Protein 5VKY (pdb70)

InterPro domains:
  IPR038586 Tctex-1-like superfamily [G3DSA:3.30.1140.40] (24-125)

Organism: Saccharomyces cerevisiae (strain JAY291) (NCBI:txid574961)

Structure (mmCIF, N/CA/C/O backbone):
data_5VKY
#
_entry.id   5VKY
#
_cell.length_a   50.390
_cell.length_b   161.259
_cell.length_c   33.258
_cell.angle_alpha   90.000
_cell.angle_beta   90.000
_cell.angle_gamma   90.000
#
_symmetry.space_group_name_H-M   'P 21 21 2'
#
loop_
_entity.id
_entity.type
_entity.pdbx_description
1 polymer 'Topoisomerase I damage affected protein 2'
2 water water
#
loop_
_atom_site.group_PDB
_atom_site.id
_atom_site.type_symbol
_atom_site.label_atom_id
_atom_site.label_alt_id
_atom_site.label_comp_id
_atom_site.label_asym_id
_atom_site.label_entity_id
_atom_site.label_seq_id
_atom_site.pdbx_PDB_ins_code
_atom_site.Cartn_x
_atom_site.Cartn_y
_atom_site.Cartn_z
_atom_site.occupancy
_atom_site.B_iso_or_equiv
_atom_site.auth_seq_id
_atom_site.auth_comp_id
_atom_site.auth_asym_id
_atom_site.auth_atom_id
_atom_site.pdbx_PDB_model_num
ATOM 1 N N . ILE A 1 14 ? 9.691 19.791 3.595 1.00 51.40 5 ILE A N 1
ATOM 2 C CA . ILE A 1 14 ? 8.336 19.810 3.062 1.00 49.53 5 ILE A CA 1
ATOM 3 C C . ILE A 1 14 ? 7.602 21.022 3.572 1.00 49.49 5 ILE A C 1
ATOM 4 O O . ILE A 1 14 ? 7.543 21.260 4.773 1.00 56.04 5 ILE A O 1
ATOM 9 N N . GLU A 1 15 ? 7.027 21.786 2.654 1.00 43.92 6 GLU A N 1
ATOM 10 C CA . GLU A 1 15 ? 6.312 23.006 2.997 1.00 49.35 6 GLU A CA 1
ATOM 11 C C . GLU A 1 15 ? 4.982 23.003 2.259 1.00 48.33 6 GLU A C 1
ATOM 12 O O . GLU A 1 15 ? 4.954 22.904 1.028 1.00 40.62 6 GLU A O 1
ATOM 18 N N . ILE A 1 16 ? 3.887 23.068 3.012 1.00 45.15 7 ILE A N 1
ATOM 19 C CA . ILE A 1 16 ? 2.578 23.352 2.434 1.00 46.21 7 ILE A CA 1
ATOM 20 C C . ILE A 1 16 ? 2.536 24.830 2.066 1.00 45.39 7 ILE A C 1
ATOM 21 O O . ILE A 1 16 ? 2.787 25.702 2.906 1.00 47.75 7 ILE A O 1
ATOM 26 N N . LYS A 1 17 ? 2.246 25.124 0.803 1.00 46.61 8 LYS A N 1
ATOM 27 C CA . LYS A 1 17 ? 2.292 26.507 0.342 1.00 42.95 8 LYS A CA 1
ATOM 28 C C . LYS A 1 17 ? 1.037 27.259 0.769 1.00 49.19 8 LYS A C 1
ATOM 29 O O . LYS A 1 17 ? -0.088 26.767 0.611 1.00 46.36 8 LYS A O 1
ATOM 35 N N . ASP A 1 18 ? 1.246 28.461 1.301 1.00 56.06 9 ASP A N 1
ATOM 36 C CA . ASP A 1 18 ? 0.191 29.297 1.860 1.00 61.26 9 ASP A CA 1
ATOM 37 C C . ASP A 1 18 ? -0.485 30.073 0.736 1.00 59.30 9 ASP A C 1
ATOM 38 O O . ASP A 1 18 ? 0.132 30.947 0.115 1.00 60.81 9 ASP A O 1
ATOM 43 N N . GLY A 1 19 ? -1.762 29.774 0.487 1.00 59.15 10 GLY A N 1
ATOM 44 C CA . GLY A 1 19 ? -2.480 30.464 -0.570 1.00 62.72 10 GLY A CA 1
ATOM 45 C C . GLY A 1 19 ? -2.714 31.934 -0.282 1.00 69.94 10 GLY A C 1
ATOM 46 O O . GLY A 1 19 ? -2.814 32.745 -1.210 1.00 61.11 10 GLY A O 1
ATOM 47 N N . ARG A 1 20 ? -2.809 32.300 0.994 1.00 72.78 11 ARG A N 1
ATOM 48 C CA . ARG A 1 20 ? -3.065 33.678 1.400 1.00 74.06 11 ARG A CA 1
ATOM 49 C C . ARG A 1 20 ? -1.823 34.236 2.090 1.00 77.75 11 ARG A C 1
ATOM 50 O O . ARG A 1 20 ? -1.816 34.533 3.288 1.00 84.13 11 ARG A O 1
ATOM 58 N N . SER A 1 21 ? -0.752 34.365 1.306 1.00 77.16 12 SER A N 1
ATOM 59 C CA . SER A 1 21 ? 0.496 34.963 1.756 1.00 76.79 12 SER A CA 1
ATOM 60 C C . SER A 1 21 ? 1.005 35.891 0.662 1.00 80.80 12 SER A C 1
ATOM 61 O O . SER A 1 21 ? 0.736 35.680 -0.523 1.00 81.81 12 SER A O 1
ATOM 64 N N . ASP A 1 22 ? 1.757 36.914 1.068 1.00 83.77 13 ASP A N 1
ATOM 65 C CA . ASP A 1 22 ? 2.048 38.062 0.203 1.00 83.29 13 ASP A CA 1
ATOM 66 C C . ASP A 1 22 ? 3.458 37.956 -0.379 1.00 79.82 13 ASP A C 1
ATOM 67 O O . ASP A 1 22 ? 4.379 38.709 -0.044 1.00 79.04 13 ASP A O 1
ATOM 72 N N . ASN A 1 23 ? 3.596 37.008 -1.305 1.00 71.90 14 ASN A N 1
ATOM 73 C CA . ASN A 1 23 ? 4.881 36.660 -1.886 1.00 65.40 14 ASN A CA 1
ATOM 74 C C . ASN A 1 23 ? 5.068 37.166 -3.307 1.00 57.83 14 ASN A C 1
ATOM 75 O O . ASN A 1 23 ? 6.212 37.331 -3.743 1.00 52.25 14 ASN A O 1
ATOM 80 N N . SER A 1 24 ? 3.984 37.424 -4.027 1.00 50.87 15 SER A N 1
ATOM 81 C CA . SER A 1 24 ? 4.051 37.431 -5.479 1.00 57.48 15 SER A CA 1
ATOM 82 C C . SER A 1 24 ? 4.890 38.597 -6.004 1.00 57.29 15 SER A C 1
ATOM 83 O O . SER A 1 24 ? 5.044 39.620 -5.332 1.00 54.55 15 SER A O 1
ATOM 86 N N . PRO A 1 25 ? 5.471 38.446 -7.199 1.00 54.16 16 PRO A N 1
ATOM 87 C CA . PRO A 1 25 ? 6.118 39.592 -7.861 1.00 55.14 16 PRO A CA 1
ATOM 88 C C . PRO A 1 25 ? 5.172 40.746 -8.147 1.00 52.96 16 PRO A C 1
ATOM 89 O O . PRO A 1 25 ? 5.646 41.844 -8.466 1.00 49.66 16 PRO A O 1
ATOM 93 N N . LEU A 1 26 ? 3.868 40.543 -8.051 1.00 52.39 17 LEU A N 1
ATOM 94 C CA . LEU A 1 26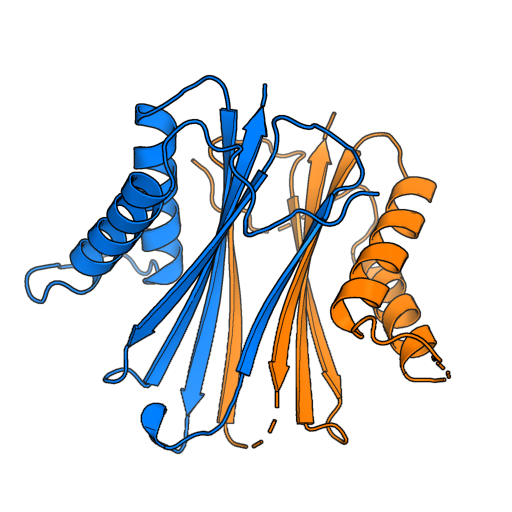 ? 2.906 41.621 -8.223 1.00 56.73 17 LEU A CA 1
ATOM 95 C C . LEU A 1 26 ? 1.817 41.481 -7.171 1.00 55.83 17 LEU A C 1
ATOM 96 O O . LEU A 1 26 ? 1.598 40.394 -6.634 1.00 57.32 17 LEU A O 1
ATOM 101 N N . PRO A 1 27 ? 1.131 42.580 -6.838 1.00 56.65 18 PRO A N 1
ATOM 102 C CA . PRO A 1 27 ? 0.115 42.520 -5.782 1.00 54.61 18 PRO A CA 1
ATOM 103 C C . PRO A 1 27 ? -1.062 41.663 -6.197 1.00 53.20 18 PRO A C 1
ATOM 104 O O . PRO A 1 27 ? -1.396 41.558 -7.380 1.00 54.17 18 PRO A O 1
ATOM 108 N N . GLU A 1 28 ? -1.707 41.072 -5.185 1.00 48.03 19 GLU A N 1
ATOM 109 C CA . GLU A 1 28 ? -2.790 40.124 -5.422 1.00 48.99 19 GLU A CA 1
ATOM 110 C C . GLU A 1 28 ? -3.861 40.699 -6.329 1.00 45.12 19 GLU A C 1
ATOM 111 O O . GLU A 1 28 ? -4.363 40.003 -7.221 1.00 45.89 19 GLU A O 1
ATOM 117 N N . ARG A 1 29 ? -4.241 41.956 -6.091 1.00 43.16 20 ARG A N 1
ATOM 118 C CA . ARG A 1 29 ? -5.265 42.620 -6.891 1.00 45.31 20 ARG A CA 1
ATOM 119 C C . ARG A 1 29 ? -4.965 42.503 -8.378 1.00 37.76 20 ARG A C 1
ATOM 120 O O . ARG A 1 29 ? -5.874 42.299 -9.187 1.00 38.58 20 ARG A O 1
ATOM 128 N N . LYS A 1 30 ? -3.692 42.643 -8.752 1.00 38.80 21 LYS A N 1
ATOM 129 C CA . LYS A 1 30 ? -3.286 42.536 -10.146 1.00 41.05 21 LYS A CA 1
ATOM 130 C C . LYS A 1 30 ? -3.239 41.082 -10.611 1.00 42.51 21 LYS A C 1
ATOM 131 O O . LYS A 1 30 ? -3.324 40.823 -11.816 1.00 39.28 21 LYS A O 1
ATOM 137 N N . LEU A 1 31 ? -3.117 40.138 -9.677 1.00 38.50 22 LEU A N 1
ATOM 138 C CA . LEU A 1 31 ? -3.210 38.718 -10.005 1.00 44.66 22 LEU A CA 1
ATOM 139 C C . LEU A 1 31 ? -4.641 38.350 -10.373 1.00 36.83 22 LEU A C 1
ATOM 140 O O . LEU A 1 31 ? -4.888 37.653 -11.364 1.00 34.15 22 LEU A O 1
ATOM 145 N N . VAL A 1 32 ? -5.597 38.809 -9.569 1.00 36.00 23 VAL A N 1
ATOM 146 C CA . VAL A 1 32 ? -7.001 38.567 -9.864 1.00 35.42 23 VAL A CA 1
ATOM 147 C C . VAL A 1 32 ? -7.351 39.106 -11.247 1.00 38.97 23 VAL A C 1
ATOM 148 O O . VAL A 1 32 ? -7.940 38.403 -12.076 1.00 37.53 23 VAL A O 1
ATOM 152 N N . THR A 1 33 ? -6.954 40.348 -11.524 1.00 31.15 24 THR A N 1
ATOM 153 C CA . THR A 1 33 ? -7.230 40.981 -12.812 1.00 39.96 24 THR A CA 1
ATOM 154 C C . THR A 1 33 ? -6.572 40.224 -13.961 1.00 32.52 24 THR A C 1
ATOM 155 O O . THR A 1 33 ? -7.202 39.945 -14.990 1.00 32.10 24 THR A O 1
ATOM 159 N N . LEU A 1 34 ? -5.282 39.930 -13.819 1.00 32.17 25 LEU A N 1
ATOM 160 C CA . LEU A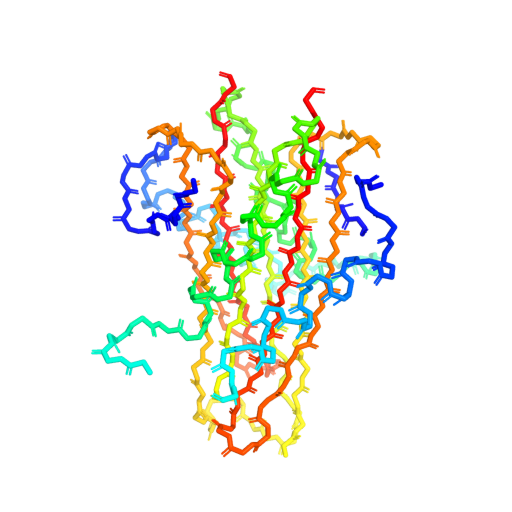 1 34 ? -4.577 39.132 -14.813 1.00 37.72 25 LEU A CA 1
ATOM 161 C C . LEU A 1 34 ? -5.357 37.865 -15.172 1.00 32.72 25 LEU A C 1
ATOM 162 O O . LEU A 1 34 ? -5.448 37.492 -16.348 1.00 34.34 25 LEU A O 1
ATOM 167 N N . ILE A 1 35 ? -5.984 37.229 -14.181 1.00 29.72 26 ILE A N 1
ATOM 168 C CA . ILE A 1 35 ? -6.654 35.946 -14.409 1.00 32.93 26 ILE A CA 1
ATOM 169 C C . ILE A 1 35 ? -8.057 36.145 -14.957 1.00 30.07 26 ILE A C 1
ATOM 170 O O . ILE A 1 35 ? -8.487 35.430 -15.871 1.00 26.22 26 ILE A O 1
ATOM 175 N N . GLN A 1 36 ? -8.816 37.058 -14.348 1.00 28.67 27 GLN A N 1
ATOM 176 C CA . GLN A 1 36 ? -10.179 37.330 -14.794 1.00 35.15 27 GLN A CA 1
ATOM 177 C C . GLN A 1 36 ? -10.204 37.833 -16.238 1.00 33.05 27 GLN A C 1
ATOM 178 O O . GLN A 1 36 ? -11.037 37.388 -17.044 1.00 34.14 27 GLN A O 1
ATOM 184 N N . GLU A 1 37 ? -9.284 38.733 -16.590 1.00 29.31 28 GLU A N 1
ATOM 185 C CA . GLU A 1 37 ? -9.259 39.274 -17.949 1.00 36.70 28 GLU A CA 1
ATOM 186 C C . GLU A 1 37 ? -8.877 38.207 -18.972 1.00 32.74 28 GLU A C 1
ATOM 187 O O . GLU A 1 37 ? -9.473 38.145 -20.059 1.00 30.60 28 GLU A O 1
ATOM 193 N N . SER A 1 38 ? -7.879 37.372 -18.647 1.00 29.15 29 SER A N 1
ATOM 194 C CA . SER A 1 38 ? -7.546 36.231 -19.502 1.00 29.85 29 SER A CA 1
ATOM 195 C C . SER A 1 38 ? -8.769 35.361 -19.715 1.00 28.78 29 SER A C 1
ATOM 196 O O . SER A 1 38 ? -9.080 34.973 -20.844 1.00 30.39 29 SER A O 1
ATOM 199 N N . TYR A 1 39 ? -9.497 35.070 -18.632 1.00 29.80 30 TYR A N 1
ATOM 200 C CA . TYR A 1 39 ? -10.687 34.233 -18.750 1.00 31.76 30 TYR A CA 1
ATOM 201 C C . TYR A 1 39 ? -11.767 34.924 -19.574 1.00 31.47 30 TYR A C 1
ATOM 202 O O . TYR A 1 39 ? -12.346 34.324 -20.479 1.00 32.98 30 TYR A O 1
ATOM 211 N N . ASP A 1 40 ? -12.069 36.189 -19.250 1.00 33.53 31 ASP A N 1
ATOM 212 C CA . ASP A 1 40 ? -13.074 36.937 -20.005 1.00 38.83 31 ASP A CA 1
ATOM 213 C C . ASP A 1 40 ? -12.718 36.988 -21.483 1.00 34.65 31 ASP A C 1
ATOM 214 O O . ASP A 1 40 ? -13.594 36.873 -22.347 1.00 36.39 31 ASP A O 1
ATOM 219 N N . SER A 1 41 ? -11.427 37.108 -21.791 1.00 31.90 32 SER A N 1
ATOM 220 C CA . SER A 1 41 ? -11.005 37.116 -23.185 1.00 36.37 32 SER A CA 1
ATOM 221 C C . SER A 1 41 ? -11.308 35.802 -23.889 1.00 41.85 32 SER A C 1
ATOM 222 O O . SER A 1 41 ? -11.397 35.784 -25.114 1.00 46.39 32 SER A O 1
ATOM 225 N N . LEU A 1 42 ? -11.442 34.688 -23.156 1.00 40.43 33 LEU A N 1
ATOM 226 C CA . LEU A 1 42 ? -11.783 33.425 -23.815 1.00 39.94 33 LEU A CA 1
ATOM 227 C C . LEU A 1 42 ? -13.291 33.243 -23.932 1.00 44.17 33 LEU A C 1
ATOM 228 O O . LEU A 1 42 ? -13.769 32.642 -24.896 1.00 47.12 33 LEU A O 1
ATOM 233 N N . LYS A 1 43 ? -14.055 33.739 -22.958 1.00 44.58 34 LYS A N 1
ATOM 234 C CA . LYS A 1 43 ? -15.506 33.594 -22.959 1.00 42.02 34 LYS A CA 1
ATOM 235 C C . LYS A 1 43 ? -16.222 34.698 -23.735 1.00 49.26 34 LYS A C 1
ATOM 236 O O . LYS A 1 43 ? -17.430 34.585 -23.966 1.00 52.30 34 LYS A O 1
ATOM 242 N N . ASP A 1 44 ? -15.516 35.758 -24.129 1.00 48.17 35 ASP A N 1
ATOM 243 C CA . ASP A 1 44 ? -16.109 36.811 -24.949 1.00 55.51 35 ASP A CA 1
ATOM 244 C C . ASP A 1 44 ? -16.790 36.195 -26.163 1.00 55.84 35 ASP A C 1
ATOM 245 O O . ASP A 1 44 ? -16.191 35.399 -26.891 1.00 55.24 35 ASP A O 1
ATOM 250 N N . ASP A 1 45 ? -18.065 36.544 -26.351 1.00 52.30 36 ASP A N 1
ATOM 251 C CA . ASP A 1 45 ? -18.845 36.059 -27.485 1.00 58.11 36 ASP A CA 1
ATOM 252 C C . ASP A 1 45 ? -18.229 36.432 -28.835 1.00 57.94 36 ASP A C 1
ATOM 253 O O . ASP A 1 45 ? -18.615 35.852 -29.856 1.00 56.71 36 ASP A O 1
ATOM 258 N N . ASN A 1 46 ? -17.282 37.370 -28.866 1.00 57.05 37 ASN A N 1
ATOM 259 C CA . ASN A 1 46 ? -16.595 37.766 -30.089 1.00 57.32 37 ASN A CA 1
ATOM 260 C C . ASN A 1 46 ? -15.360 36.927 -30.382 1.00 60.05 37 ASN A C 1
ATOM 261 O O . ASN A 1 46 ? -14.687 37.176 -31.389 1.00 61.97 37 ASN A O 1
ATOM 266 N N . GLU A 1 47 ? -15.017 3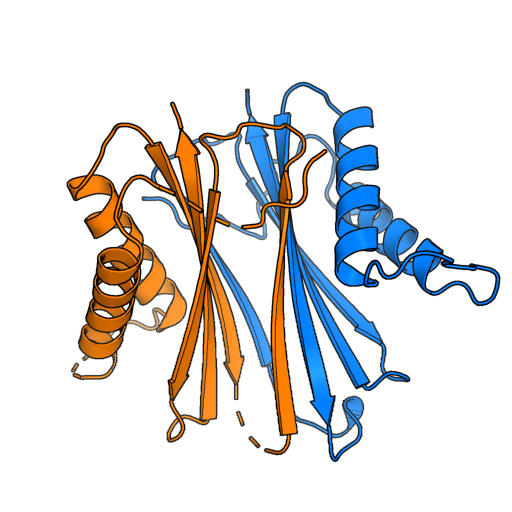5.973 -29.524 1.00 61.73 38 GLU A N 1
ATOM 267 C CA . GLU A 1 47 ? -13.790 35.214 -29.706 1.00 63.20 38 GLU A CA 1
ATOM 268 C C . GLU A 1 47 ? -14.053 33.969 -30.527 1.00 50.59 38 GLU A C 1
ATOM 269 O O . GLU A 1 47 ? -15.099 33.330 -30.402 1.00 52.67 38 GLU A O 1
ATOM 275 N N . ILE A 1 48 ? -13.088 33.648 -31.375 1.00 52.31 39 ILE A N 1
ATOM 276 C CA . ILE A 1 48 ? -13.127 32.487 -32.247 1.00 57.58 39 ILE A CA 1
ATOM 277 C C . ILE A 1 48 ? -11.887 31.663 -31.942 1.00 49.39 39 ILE A C 1
ATOM 278 O O . ILE A 1 48 ? -10.774 32.197 -31.886 1.00 57.08 39 ILE A O 1
ATOM 283 N N . ASN A 1 49 ? -12.078 30.387 -31.683 1.00 42.49 40 ASN A N 1
ATOM 284 C CA . ASN A 1 49 ? -10.960 29.485 -31.449 1.00 48.67 40 ASN A CA 1
ATOM 285 C C . ASN A 1 49 ? -10.999 28.444 -32.558 1.00 38.78 40 ASN A C 1
ATOM 286 O O . ASN A 1 49 ? -11.885 27.586 -32.564 1.00 37.80 40 ASN A O 1
ATOM 291 N N . LEU A 1 50 ? -10.068 28.539 -33.510 1.00 36.19 41 LEU A N 1
ATOM 292 C CA . LEU A 1 50 ? -10.031 27.597 -34.625 1.00 38.61 41 LEU A CA 1
ATOM 293 C C . LEU A 1 50 ? -9.163 26.377 -34.341 1.00 36.27 41 LEU A C 1
ATOM 294 O O . LEU A 1 50 ? -9.031 25.521 -35.222 1.00 33.72 41 LEU A O 1
ATOM 299 N N . SER A 1 51 ? -8.5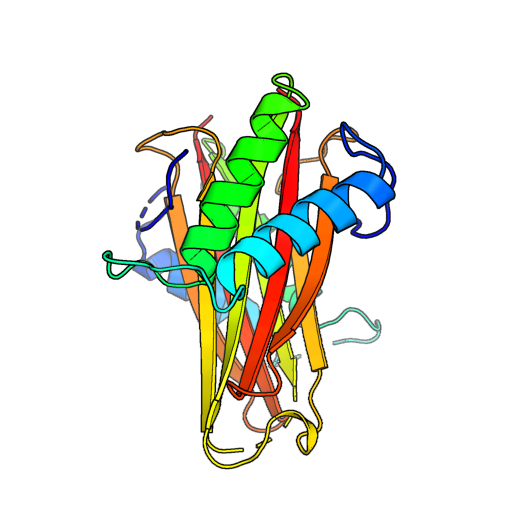65 26.294 -33.149 1.00 32.67 42 SER A N 1
ATOM 300 C CA . SER A 1 51 ? -7.803 25.145 -32.682 1.00 32.81 42 SER A CA 1
ATOM 301 C C . SER A 1 51 ? -8.716 24.227 -31.876 1.00 31.42 42 SER A C 1
ATOM 302 O O . SER A 1 51 ? -9.878 24.544 -31.624 1.00 33.27 42 SER A O 1
ATOM 305 N N . THR A 1 52 ? -8.191 23.067 -31.473 1.00 28.22 43 THR A N 1
ATOM 306 C CA . THR A 1 52 ? -8.903 22.222 -30.517 1.00 31.24 43 THR A CA 1
ATOM 307 C C . THR A 1 52 ? -8.467 22.465 -29.074 1.00 27.94 43 THR A C 1
ATOM 308 O O . THR A 1 52 ? -8.791 21.655 -28.207 1.00 29.55 43 THR A O 1
ATOM 312 N N . GLU A 1 53 ? -7.726 23.533 -28.794 1.00 28.89 44 GLU A N 1
ATOM 313 C CA . GLU A 1 53 ? -7.300 23.777 -27.425 1.00 30.64 44 GLU A CA 1
ATOM 314 C C . GLU A 1 53 ? -8.502 24.125 -26.549 1.00 35.12 44 GLU A C 1
ATOM 315 O O . GLU A 1 53 ? -9.326 24.981 -26.895 1.00 28.62 44 GLU A O 1
ATOM 321 N N . SER A 1 54 ? -8.584 23.467 -25.398 1.00 27.79 45 SER A N 1
ATOM 322 C CA . SER A 1 54 ? -9.644 23.738 -24.447 1.00 29.61 45 SER A CA 1
ATOM 323 C C . SER A 1 54 ? -9.488 25.129 -23.820 1.00 24.09 45 SER A C 1
ATOM 324 O O . SER A 1 54 ? -8.420 25.752 -23.844 1.00 27.40 45 SER A O 1
ATOM 327 N N . THR A 1 55 ? -10.578 25.582 -23.199 1.00 28.97 46 THR A N 1
ATOM 328 C CA . THR A 1 55 ? -10.565 26.824 -22.434 1.00 30.54 46 THR A CA 1
ATOM 329 C C . THR A 1 55 ? -9.477 26.804 -21.371 1.00 29.16 46 THR A C 1
ATOM 330 O O . THR A 1 55 ? -8.730 27.781 -21.199 1.00 26.19 46 THR A O 1
ATOM 334 N N . SER A 1 56 ? -9.368 25.689 -20.658 1.00 24.55 47 SER A N 1
ATOM 335 C CA . SER A 1 56 ? -8.412 25.596 -19.567 1.00 25.56 47 SER A CA 1
ATOM 336 C C . SER A 1 56 ? -6.992 25.755 -20.082 1.00 24.74 47 SER A C 1
ATOM 337 O O . SER A 1 56 ? -6.193 26.509 -19.513 1.00 27.94 47 SER A O 1
ATOM 340 N N . ASN A 1 57 ? -6.671 25.094 -21.199 1.00 23.30 48 ASN A N 1
ATOM 341 C CA . ASN A 1 57 ? -5.318 25.183 -21.740 1.00 23.21 48 ASN A CA 1
ATOM 342 C C . ASN A 1 57 ? -5.042 26.566 -22.333 1.00 25.07 48 ASN A C 1
ATOM 343 O O . ASN A 1 57 ? -3.923 27.083 -22.223 1.00 23.93 48 ASN A O 1
ATOM 348 N N . LEU A 1 58 ? -6.051 27.203 -22.928 1.00 24.29 49 LEU A N 1
ATOM 349 C CA . LEU A 1 58 ? -5.836 28.566 -23.417 1.00 31.54 49 LEU A CA 1
ATOM 350 C C . LEU A 1 58 ? -5.655 29.530 -22.259 1.00 28.84 49 LEU A C 1
ATOM 351 O O . LEU A 1 58 ? -4.810 30.432 -22.318 1.00 26.58 49 LEU A O 1
ATOM 356 N N . LEU A 1 59 ? -6.446 29.355 -21.198 1.00 29.23 50 LEU A N 1
ATOM 357 C CA . LEU A 1 59 ? -6.266 30.168 -19.996 1.00 29.53 50 LEU A CA 1
ATOM 358 C C . LEU A 1 59 ? -4.835 30.059 -19.490 1.00 28.15 50 LEU A C 1
ATOM 359 O O . LEU A 1 59 ? -4.194 31.067 -19.176 1.00 30.00 50 LEU A O 1
ATOM 364 N N . ILE A 1 60 ? -4.298 28.839 -19.462 1.00 25.27 51 ILE A N 1
ATOM 365 C CA . ILE A 1 60 ? -2.961 28.640 -18.917 1.00 26.19 51 ILE A CA 1
ATOM 366 C C . ILE A 1 60 ? -1.923 29.394 -19.733 1.00 26.95 51 ILE A C 1
ATOM 367 O O . ILE A 1 60 ? -0.994 30.000 -19.179 1.00 23.14 51 ILE A O 1
ATOM 372 N N . LYS A 1 61 ? -2.054 29.349 -21.059 1.00 26.49 52 LYS A N 1
ATOM 373 C CA . LYS A 1 61 ? -1.105 30.032 -21.929 1.00 30.78 52 LYS A CA 1
ATOM 374 C C . LYS A 1 61 ? -1.197 31.539 -21.756 1.00 25.98 52 LYS A C 1
ATOM 375 O O . LYS A 1 61 ? -0.172 32.209 -21.635 1.00 31.05 52 LYS A O 1
ATOM 381 N N . LEU A 1 62 ? -2.414 32.083 -21.738 1.00 27.38 53 LEU A N 1
ATOM 382 C CA . LEU A 1 62 ? -2.575 33.524 -21.534 1.00 33.66 53 LEU A CA 1
ATOM 383 C C . LEU A 1 62 ? -2.014 33.958 -20.188 1.00 32.67 53 LEU A C 1
ATOM 384 O O . LEU A 1 62 ? -1.335 34.983 -20.102 1.00 31.51 53 LEU A O 1
ATOM 389 N N . VAL A 1 63 ? -2.266 33.182 -19.123 1.00 27.81 54 VAL A N 1
ATOM 390 C CA . VAL A 1 63 ? -1.858 33.642 -17.797 1.00 25.22 54 VAL A CA 1
ATOM 391 C C . VAL A 1 63 ? -0.337 33.611 -17.675 1.00 27.87 54 VAL A C 1
ATOM 392 O O . VAL A 1 63 ? 0.283 34.525 -17.120 1.00 29.05 54 VAL A O 1
ATOM 396 N N . LEU A 1 64 ? 0.292 32.580 -18.223 1.00 26.53 55 LEU A N 1
ATOM 397 C CA . LEU A 1 64 ? 1.746 32.487 -18.146 1.00 31.11 55 LEU A CA 1
ATOM 398 C C . LEU A 1 64 ? 2.414 33.610 -18.938 1.00 33.45 55 LEU A C 1
ATOM 399 O O . LEU A 1 64 ? 3.432 34.165 -18.505 1.00 31.36 55 LEU A O 1
ATOM 404 N N . GLU A 1 65 ? 1.859 33.946 -20.107 1.00 36.19 56 GLU A N 1
ATOM 405 C CA . GLU A 1 65 ? 2.379 35.057 -20.897 1.00 35.91 56 GLU A CA 1
ATOM 406 C C . GLU A 1 65 ? 2.395 36.337 -20.079 1.00 33.77 56 GLU A C 1
ATOM 407 O O . GLU A 1 65 ? 3.434 36.995 -19.958 1.00 32.70 56 GLU A O 1
ATOM 413 N N . LYS A 1 66 ? 1.250 36.687 -19.479 1.00 33.51 57 LYS A N 1
ATOM 414 C CA . LYS A 1 66 ? 1.163 37.926 -18.714 1.00 35.86 57 LYS A CA 1
ATOM 415 C C . LYS A 1 66 ? 2.040 37.896 -17.472 1.00 36.62 57 LYS A C 1
ATOM 416 O O . LYS A 1 66 ? 2.501 38.945 -17.022 1.00 39.38 57 LYS A O 1
ATOM 422 N N . LEU A 1 67 ? 2.277 36.721 -16.894 1.00 31.88 58 LEU A N 1
ATOM 423 C CA . LEU A 1 67 ? 3.166 36.665 -15.739 1.00 35.37 58 LEU A CA 1
ATOM 424 C C . LEU A 1 67 ? 4.613 36.892 -16.161 1.00 35.79 58 LEU A C 1
ATOM 425 O O . LEU A 1 67 ? 5.356 37.623 -15.496 1.00 32.66 58 LEU A O 1
ATOM 430 N N . GLU A 1 68 ? 5.025 36.277 -17.274 1.00 32.49 59 GLU A N 1
ATOM 431 C CA . GLU A 1 68 ? 6.383 36.464 -17.779 1.00 36.39 59 GLU A CA 1
ATOM 432 C C . GLU A 1 68 ? 6.676 37.936 -18.063 1.00 39.94 59 GLU A C 1
ATOM 433 O O . GLU A 1 68 ? 7.776 38.420 -17.768 1.00 39.13 59 GLU A O 1
ATOM 439 N N . LYS A 1 69 ? 5.716 38.659 -18.653 1.00 36.64 60 LYS A N 1
ATOM 440 C CA . LYS A 1 69 ? 5.933 40.076 -18.955 1.00 42.57 60 LYS A CA 1
ATOM 441 C C . LYS A 1 69 ? 6.089 40.913 -17.696 1.00 41.69 60 LYS A C 1
ATOM 442 O O . LYS A 1 69 ? 6.868 41.869 -17.690 1.00 48.06 60 LYS A O 1
ATOM 448 N N . HIS A 1 70 ? 5.363 40.581 -16.628 1.00 42.48 61 HIS A N 1
ATOM 449 C CA . HIS A 1 70 ? 5.452 41.378 -15.409 1.00 41.16 61 HIS A CA 1
ATOM 450 C C . HIS A 1 70 ? 6.811 41.235 -14.735 1.00 42.74 61 HIS A C 1
ATOM 451 O O . HIS A 1 70 ? 7.382 42.230 -14.276 1.00 39.46 61 HIS A O 1
ATOM 458 N N . SER A 1 71 ? 7.352 40.018 -14.669 1.00 37.39 62 SER A N 1
ATOM 459 C CA . SER A 1 71 ? 8.630 39.800 -13.998 1.00 36.26 62 SER A CA 1
ATOM 460 C C . SER A 1 71 ? 9.295 38.556 -14.551 1.00 41.28 62 SER A C 1
ATOM 461 O O . SER A 1 71 ? 8.709 37.466 -14.505 1.00 37.10 62 SER A O 1
ATOM 464 N N . SER A 1 72 ? 10.528 38.708 -15.021 1.00 36.83 63 SER A N 1
ATOM 465 C CA . SER A 1 72 ? 11.334 37.584 -15.475 1.00 40.07 63 SER A CA 1
ATOM 466 C C . SER A 1 72 ? 12.182 36.979 -14.371 1.00 35.25 63 SER A C 1
ATOM 467 O O . SER A 1 72 ? 13.004 36.113 -14.653 1.00 42.39 63 SER A O 1
ATOM 470 N N . LEU A 1 73 ? 12.048 37.442 -13.137 1.00 42.17 64 LEU A N 1
ATOM 471 C CA . LEU A 1 73 ? 12.867 36.911 -12.056 1.00 43.35 64 LEU A CA 1
ATOM 472 C C . LEU A 1 73 ? 12.318 35.612 -11.501 1.00 42.75 64 LEU A C 1
ATOM 473 O O . LEU A 1 73 ? 12.938 35.029 -10.608 1.00 44.53 64 LEU A O 1
ATOM 478 N N . TYR A 1 74 ? 11.171 35.162 -12.002 1.00 44.18 65 TYR A N 1
ATOM 479 C CA . TYR A 1 74 ? 10.486 33.980 -11.508 1.00 42.95 65 TYR A CA 1
ATOM 480 C C . TYR A 1 74 ? 10.167 33.067 -12.675 1.00 42.65 65 TYR A C 1
ATOM 481 O O . TYR A 1 74 ? 9.910 33.534 -13.791 1.00 41.06 65 TYR A O 1
ATOM 490 N N . LYS A 1 75 ? 10.236 31.764 -12.405 1.00 36.60 66 LYS A N 1
ATOM 491 C CA . LYS A 1 75 ? 9.543 30.757 -13.191 1.00 43.35 66 LYS A CA 1
ATOM 492 C C . LYS A 1 75 ? 8.113 30.607 -12.678 1.00 36.92 66 LYS A C 1
ATOM 493 O O . LYS A 1 75 ? 7.848 30.719 -11.476 1.00 33.32 66 LYS A O 1
ATOM 499 N N . TYR A 1 76 ? 7.189 30.350 -13.596 1.00 30.08 67 TYR A N 1
ATOM 500 C CA . TYR A 1 76 ? 5.772 30.282 -13.263 1.00 33.31 67 TYR A CA 1
ATOM 501 C C . TYR A 1 76 ? 5.220 28.936 -13.686 1.00 31.51 67 TYR A C 1
ATOM 502 O O . TYR A 1 76 ? 5.582 28.412 -14.749 1.00 32.39 67 TYR A O 1
ATOM 511 N N . ILE A 1 77 ? 4.336 28.395 -12.853 1.00 29.47 68 ILE A N 1
ATOM 512 C CA . ILE A 1 77 ? 3.535 27.219 -13.168 1.00 27.55 68 ILE A CA 1
ATOM 513 C C . ILE A 1 77 ? 2.075 27.617 -13.035 1.00 27.14 68 ILE A C 1
ATOM 514 O O . ILE A 1 77 ? 1.694 28.298 -12.072 1.00 27.18 68 ILE A O 1
ATOM 519 N N . ALA A 1 78 ? 1.259 27.234 -14.007 1.00 24.49 69 ALA A N 1
ATOM 520 C CA . ALA A 1 78 ? -0.173 27.496 -13.916 1.00 25.09 69 ALA A CA 1
ATOM 521 C C . ALA A 1 78 ? -0.911 26.176 -14.069 1.00 24.99 69 ALA A C 1
ATOM 522 O O . ALA A 1 78 ? -0.723 25.464 -15.060 1.00 26.37 69 ALA A O 1
ATOM 524 N N . SER A 1 79 ? -1.743 25.861 -13.089 1.00 23.44 70 SER A N 1
ATOM 525 C CA . SER A 1 79 ? -2.482 24.615 -13.027 1.00 26.25 70 SER A CA 1
ATOM 526 C C . SER A 1 79 ? -3.970 24.925 -12.966 1.00 25.35 70 SER A C 1
ATOM 527 O O . SER A 1 79 ? -4.402 25.710 -12.123 1.00 26.41 70 SER A O 1
ATOM 530 N N . VAL A 1 80 ? -4.756 24.308 -13.848 1.00 26.58 71 VAL A N 1
ATOM 531 C CA . VAL A 1 80 ? -6.201 24.521 -13.868 1.00 25.44 71 VAL A CA 1
ATOM 532 C C . VAL A 1 80 ? -6.893 23.178 -13.732 1.00 25.75 71 VAL A C 1
ATOM 533 O O . VAL A 1 80 ? -6.650 22.271 -14.538 1.00 24.55 71 VAL A O 1
ATOM 537 N N . THR A 1 81 ? -7.756 23.055 -12.718 1.00 21.73 72 THR A N 1
ATOM 538 C CA . THR A 1 81 ? -8.688 21.940 -12.616 1.00 25.94 72 THR A CA 1
ATOM 539 C C . THR A 1 81 ? -10.034 22.338 -13.224 1.00 23.80 72 THR A C 1
ATOM 540 O O . THR A 1 81 ? -10.574 23.406 -12.906 1.00 27.32 72 THR A O 1
ATOM 544 N N . THR A 1 82 ? -10.569 21.479 -14.092 1.00 23.07 73 THR A N 1
ATOM 545 C CA . THR A 1 82 ? -11.854 21.687 -14.749 1.00 25.66 73 THR A CA 1
ATOM 546 C C . THR A 1 82 ? -12.861 20.697 -14.181 1.00 27.95 73 THR A C 1
ATOM 547 O O . THR A 1 82 ? -12.675 19.478 -14.299 1.00 27.82 73 THR A O 1
ATOM 551 N N . LEU A 1 83 ? -13.911 21.219 -13.547 1.00 31.27 74 LEU A N 1
ATOM 552 C CA . LEU A 1 83 ? -15.041 20.407 -13.106 1.00 36.52 74 LEU A CA 1
ATOM 553 C C . LEU A 1 83 ? -16.175 20.590 -14.105 1.00 38.37 74 LEU A C 1
ATOM 554 O O . LEU A 1 83 ? -16.601 21.716 -14.369 1.00 40.03 74 LEU A O 1
ATOM 559 N N . ASN A 1 84 ? -16.638 19.490 -14.677 1.00 43.85 75 ASN A N 1
ATOM 560 C CA . ASN A 1 84 ? -17.735 19.526 -15.631 1.00 48.14 75 ASN A CA 1
ATOM 561 C C . ASN A 1 84 ? -18.846 18.660 -15.067 1.00 50.02 75 ASN A C 1
ATOM 562 O O . ASN A 1 84 ? -18.629 17.478 -14.787 1.00 51.15 75 ASN A O 1
ATOM 567 N N . ILE A 1 85 ? -20.018 19.243 -14.865 1.00 45.60 76 ILE A N 1
ATOM 568 C CA . ILE A 1 85 ? -21.121 18.515 -14.258 1.00 54.51 76 ILE A CA 1
ATOM 569 C C . ILE A 1 85 ? -22.126 18.146 -15.335 1.00 60.04 76 ILE A C 1
ATOM 570 O O . ILE A 1 85 ? -22.518 18.986 -16.153 1.00 59.85 76 ILE A O 1
ATOM 575 N N . GLU A 1 86 ? -22.508 16.880 -15.349 1.00 61.98 77 GLU A N 1
ATOM 576 C CA . GLU A 1 86 ? -23.457 16.319 -16.293 1.00 68.58 77 GLU A CA 1
ATOM 577 C C . GLU A 1 86 ? -24.662 15.805 -15.513 1.00 72.01 77 GLU A C 1
ATOM 578 O O . GLU A 1 86 ? -24.514 15.189 -14.442 1.00 69.84 77 GLU A O 1
ATOM 584 N N . GLY A 1 87 ? -25.861 16.032 -16.061 1.00 72.21 78 GLY A N 1
ATOM 585 C CA . GLY A 1 87 ? -27.060 15.444 -15.503 1.00 69.02 78 GLY A CA 1
ATOM 586 C C . GLY A 1 87 ? -27.804 16.314 -14.520 1.00 63.96 78 GLY A C 1
ATOM 587 O O . GLY A 1 87 ? -28.791 15.848 -13.942 1.00 64.07 78 GLY A O 1
ATOM 588 N N . LEU A 1 88 ? -27.357 17.550 -14.302 1.00 65.14 79 LEU A N 1
ATOM 589 C CA . LEU A 1 88 ? -28.070 18.532 -13.493 1.00 59.33 79 LEU A CA 1
ATOM 590 C C . LEU A 1 88 ? -27.357 19.861 -13.645 1.00 63.96 79 LEU A C 1
ATOM 591 O O . LEU A 1 88 ? -26.160 19.908 -13.946 1.00 63.89 79 LEU A O 1
ATOM 596 N N . ASN A 1 89 ? -28.104 20.942 -13.433 1.00 62.40 80 ASN A N 1
ATOM 597 C CA . ASN A 1 89 ? -27.520 22.267 -13.578 1.00 63.01 80 ASN A CA 1
ATOM 598 C C . ASN A 1 89 ? -26.610 22.577 -12.397 1.00 64.17 80 ASN A C 1
ATOM 599 O O . ASN A 1 89 ? -26.937 22.297 -11.237 1.00 60.98 80 ASN A O 1
ATOM 604 N N . GLU A 1 90 ? -25.444 23.145 -12.720 1.00 66.32 81 GLU A N 1
ATOM 605 C CA . GLU A 1 90 ? -24.321 23.168 -11.796 1.00 61.34 81 GLU A CA 1
ATOM 606 C C . GLU A 1 90 ? -24.593 24.069 -10.597 1.00 63.23 81 GLU A C 1
ATOM 607 O O . GLU A 1 90 ? -24.049 23.834 -9.510 1.00 62.28 81 GLU A O 1
ATOM 613 N N . GLU A 1 91 ? -25.445 25.085 -10.761 1.00 62.13 82 GLU A N 1
ATOM 614 C CA . GLU A 1 91 ? -25.797 25.967 -9.658 1.00 63.97 82 GLU A CA 1
ATOM 615 C C . GLU A 1 91 ? -26.826 25.358 -8.714 1.00 62.01 82 GLU A C 1
ATOM 616 O O . GLU A 1 91 ? -27.057 25.918 -7.639 1.00 56.59 82 GLU A O 1
ATOM 622 N N . ASN A 1 92 ? -27.458 24.245 -9.094 1.00 62.92 83 ASN A N 1
ATOM 623 C CA . ASN A 1 92 ? -28.363 23.507 -8.220 1.00 58.16 83 ASN A CA 1
ATOM 624 C C . ASN A 1 92 ? -27.657 22.384 -7.473 1.00 62.28 83 ASN A C 1
ATOM 625 O O . ASN A 1 92 ? -28.304 21.653 -6.714 1.00 61.32 83 ASN A O 1
ATOM 630 N N . ALA A 1 93 ? -26.357 22.218 -7.683 1.00 60.01 84 ALA A N 1
ATOM 631 C CA . ALA A 1 93 ? -25.591 21.169 -7.032 1.00 60.12 84 ALA A CA 1
ATOM 632 C C . ALA A 1 93 ? -24.870 21.742 -5.826 1.00 56.50 84 ALA A C 1
ATOM 633 O O . ALA A 1 93 ? -24.388 22.875 -5.856 1.00 58.91 84 ALA A O 1
ATOM 635 N N . ASN A 1 94 ? -24.806 20.956 -4.762 1.00 62.12 85 ASN A N 1
ATOM 636 C CA . ASN A 1 94 ? -24.053 21.316 -3.572 1.00 61.97 85 ASN A CA 1
ATOM 637 C C . ASN A 1 94 ? -22.743 20.532 -3.574 1.00 59.89 85 ASN A C 1
ATOM 638 O O . ASN A 1 94 ? -22.748 19.297 -3.471 1.00 54.68 85 ASN A O 1
ATOM 643 N N . PHE A 1 95 ? -21.631 21.249 -3.708 1.00 52.54 86 PHE A N 1
ATOM 644 C CA . PHE A 1 95 ? -20.313 20.633 -3.705 1.00 49.75 86 PHE A CA 1
ATOM 645 C C . PHE A 1 95 ? -19.300 21.673 -3.261 1.00 45.76 86 PHE A C 1
ATOM 646 O O . PHE A 1 95 ? -19.557 22.879 -3.315 1.00 48.47 86 PHE A O 1
ATOM 654 N N . SER A 1 96 ? -18.148 21.195 -2.810 1.00 44.38 87 SER A N 1
ATOM 655 C CA . SER A 1 96 ? -16.999 22.064 -2.612 1.00 43.89 87 SER A CA 1
ATOM 656 C C . SER A 1 96 ? -15.862 21.577 -3.497 1.00 35.48 87 SER A C 1
ATOM 657 O O . SER A 1 96 ? -15.726 20.386 -3.759 1.00 35.71 87 SER A O 1
ATOM 660 N N . LEU A 1 97 ? -15.062 22.518 -3.973 1.00 38.30 88 LEU A N 1
ATOM 661 C CA . LEU A 1 97 ? -13.932 22.226 -4.839 1.00 34.86 88 LEU A CA 1
ATOM 662 C C . LEU A 1 97 ? -12.751 23.002 -4.287 1.00 32.20 88 LEU A C 1
ATOM 663 O O . LEU A 1 97 ? -12.707 24.228 -4.404 1.00 31.19 88 LEU A O 1
ATOM 668 N N . LYS A 1 98 ? -11.810 22.299 -3.667 1.00 30.29 89 LYS A N 1
ATOM 669 C CA . LYS A 1 98 ? -10.666 22.941 -3.040 1.00 33.25 89 LYS A CA 1
ATOM 670 C C . LYS A 1 98 ? -9.368 22.423 -3.651 1.00 26.54 89 LYS A C 1
ATOM 671 O O . LYS A 1 98 ? -9.346 21.397 -4.336 1.00 28.22 89 LYS A O 1
ATOM 677 N N . ASN A 1 99 ? -8.279 23.140 -3.377 1.00 26.10 90 ASN A N 1
ATOM 678 C CA . ASN A 1 99 ? -6.941 22.734 -3.785 1.00 28.81 90 ASN A CA 1
ATOM 679 C C . ASN A 1 99 ? -5.944 22.942 -2.652 1.00 30.08 90 ASN A C 1
ATOM 680 O O . ASN A 1 99 ? -6.041 23.913 -1.897 1.00 30.90 90 ASN A O 1
ATOM 685 N N . ASP A 1 100 ? -4.986 22.023 -2.526 1.00 28.50 91 ASP A N 1
ATOM 686 C CA . ASP A 1 100 ? -3.841 22.219 -1.644 1.00 33.31 91 ASP A CA 1
ATOM 687 C C . ASP A 1 100 ? -2.567 21.891 -2.404 1.00 35.15 91 ASP A C 1
ATOM 688 O O . ASP A 1 100 ? -2.560 21.022 -3.275 1.00 29.99 91 ASP A O 1
ATOM 693 N N . ILE A 1 101 ? -1.475 22.551 -2.035 1.00 32.87 92 ILE A N 1
ATOM 694 C CA . ILE A 1 101 ? -0.214 22.392 -2.744 1.00 34.34 92 ILE A CA 1
ATOM 695 C C . ILE A 1 101 ? 0.922 22.316 -1.740 1.00 38.74 92 ILE A C 1
ATOM 696 O O . ILE A 1 101 ? 0.980 23.122 -0.804 1.00 36.16 92 ILE A O 1
ATOM 701 N N . GLY A 1 102 ? 1.833 21.369 -1.952 1.00 31.76 93 GLY A N 1
ATOM 702 C CA . GLY A 1 102 ? 3.054 21.301 -1.179 1.00 34.91 93 GLY A CA 1
ATOM 703 C C . GLY A 1 102 ? 4.272 21.143 -2.073 1.00 37.15 93 GLY A C 1
ATOM 704 O O . GLY A 1 102 ? 4.208 20.550 -3.153 1.00 34.98 93 GLY A O 1
ATOM 705 N N . ALA A 1 103 ? 5.391 21.677 -1.587 1.00 36.16 94 ALA A N 1
ATOM 706 C CA . ALA A 1 103 ? 6.682 21.596 -2.259 1.00 40.71 94 ALA A CA 1
ATOM 707 C C . ALA A 1 103 ? 7.693 20.876 -1.374 1.00 43.24 94 ALA A C 1
ATOM 708 O O . ALA A 1 103 ? 7.632 20.954 -0.142 1.00 41.79 94 ALA A O 1
ATOM 710 N N . SER A 1 104 ? 8.640 20.193 -2.023 1.00 41.20 95 SER A N 1
ATOM 711 C CA . SER A 1 104 ? 9.698 19.444 -1.354 1.00 45.03 95 SER A CA 1
ATOM 712 C C . SER A 1 104 ? 10.798 20.331 -0.774 1.00 47.47 95 SER A C 1
ATOM 713 O O . SER A 1 104 ? 11.746 19.804 -0.190 1.00 53.94 95 SER A O 1
ATOM 716 N N . TRP A 1 105 ? 10.707 21.650 -0.913 1.00 49.21 96 TRP A N 1
ATOM 717 C CA . TRP A 1 105 ? 11.727 22.548 -0.390 1.00 49.21 96 TRP A CA 1
ATOM 718 C C . TRP A 1 105 ? 11.045 23.808 0.109 1.00 48.67 96 TRP A C 1
ATOM 719 O O . TRP A 1 105 ? 9.866 24.044 -0.156 1.00 54.45 96 TRP A O 1
ATOM 730 N N . GLU A 1 106 ? 11.802 24.624 0.836 1.00 53.39 97 GLU A N 1
ATOM 731 C CA . GLU A 1 106 ? 11.293 25.869 1.398 1.00 52.52 97 GLU A CA 1
ATOM 732 C C . GLU A 1 106 ? 12.006 27.054 0.772 1.00 54.94 97 GLU A C 1
ATOM 733 O O . GLU A 1 106 ? 13.226 27.193 0.894 1.00 51.09 97 GLU A O 1
ATOM 739 N N . SER A 1 107 ? 11.240 27.912 0.123 1.00 59.79 98 SER A N 1
ATOM 740 C CA . SER A 1 107 ? 11.706 29.219 -0.287 1.00 54.38 98 SER A CA 1
ATOM 741 C C . SER A 1 107 ? 10.670 30.200 0.215 1.00 57.44 98 SER A C 1
ATOM 742 O O . SER A 1 107 ? 9.473 30.008 -0.016 1.00 57.03 98 SER A O 1
ATOM 745 N N . LYS A 1 108 ? 11.118 31.197 0.971 1.00 56.10 99 LYS A N 1
ATOM 746 C CA . LYS A 1 108 ? 10.213 32.261 1.371 1.00 52.47 99 LYS A CA 1
ATOM 747 C C . LYS A 1 108 ? 9.765 33.084 0.173 1.00 49.05 99 LYS A C 1
ATOM 748 O O . LYS A 1 108 ? 8.775 33.816 0.271 1.00 52.52 99 LYS A O 1
ATOM 754 N N . LYS A 1 109 ? 10.466 32.977 -0.958 1.00 50.78 100 LYS A N 1
ATOM 755 C CA . LYS A 1 109 ? 10.136 33.769 -2.134 1.00 50.62 100 LYS A CA 1
ATOM 756 C C . LYS A 1 109 ? 9.178 33.067 -3.079 1.00 48.23 100 LYS A C 1
ATOM 757 O O . LYS A 1 109 ? 8.485 33.754 -3.834 1.00 44.45 100 LYS A O 1
ATOM 763 N N . ASP A 1 110 ? 9.128 31.733 -3.062 1.00 43.51 101 ASP A N 1
ATOM 764 C CA . ASP A 1 110 ? 8.137 30.990 -3.832 1.00 41.83 101 ASP A CA 1
ATOM 765 C C . ASP A 1 110 ? 6.774 31.093 -3.159 1.00 40.38 101 ASP A C 1
ATOM 766 O O . ASP A 1 110 ? 6.675 31.151 -1.932 1.00 47.44 101 ASP A O 1
ATOM 771 N N . GLY A 1 111 ? 5.723 31.157 -3.969 1.00 36.27 102 GLY A N 1
ATOM 772 C CA . GLY A 1 111 ? 4.375 31.254 -3.435 1.00 36.88 102 GLY A CA 1
ATOM 773 C C . GLY A 1 111 ? 3.348 30.768 -4.440 1.00 36.53 102 GLY A C 1
ATOM 774 O O . GLY A 1 111 ? 3.666 30.451 -5.588 1.00 33.14 102 GLY A O 1
ATOM 775 N N . ILE A 1 112 ? 2.093 30.717 -3.987 1.00 34.85 103 ILE A N 1
ATOM 776 C CA . ILE A 1 112 ? 0.981 30.269 -4.811 1.00 36.37 103 ILE A CA 1
ATOM 777 C C . ILE A 1 112 ? -0.205 31.195 -4.599 1.00 35.29 103 ILE A C 1
ATOM 778 O O . ILE A 1 112 ? -0.306 31.892 -3.590 1.00 35.98 103 ILE A O 1
ATOM 783 N N . PHE A 1 113 ? -1.129 31.162 -5.558 1.00 31.27 104 PHE A N 1
ATOM 784 C CA . PHE A 1 113 ? -2.387 31.888 -5.456 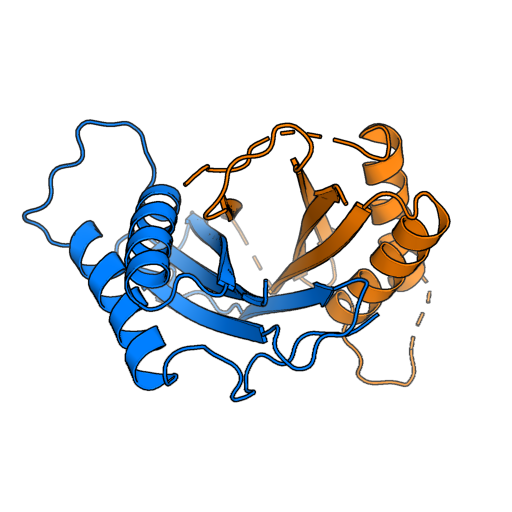1.00 32.57 104 PHE A CA 1
ATOM 785 C C . PHE A 1 113 ? -3.477 31.052 -6.107 1.00 29.05 104 PHE A C 1
ATOM 786 O O . PHE A 1 113 ? -3.278 30.531 -7.206 1.00 28.36 104 PHE A O 1
ATOM 794 N N . ASN A 1 114 ? -4.617 30.928 -5.434 1.00 29.15 105 ASN A N 1
ATOM 795 C CA . ASN A 1 114 ? -5.769 30.184 -5.926 1.00 27.83 105 ASN A CA 1
ATOM 796 C C . ASN A 1 114 ? -6.893 31.125 -6.333 1.00 30.86 105 ASN A C 1
ATOM 797 O O . ASN A 1 114 ? -7.094 32.184 -5.735 1.00 31.46 105 ASN A O 1
ATOM 802 N N . TYR A 1 115 ? -7.681 30.680 -7.299 1.00 26.66 106 TYR A N 1
ATOM 803 C CA . TYR A 1 115 ? -8.783 31.482 -7.782 1.00 27.97 106 TYR A CA 1
ATOM 804 C C . TYR A 1 115 ? -9.769 30.552 -8.459 1.00 31.14 106 TYR A C 1
ATOM 805 O O . TYR A 1 115 ? -9.364 29.613 -9.153 1.00 27.80 106 TYR A O 1
ATOM 814 N N . LYS A 1 116 ? -11.051 30.812 -8.240 1.00 25.24 107 LYS A N 1
ATOM 815 C CA . LYS A 1 116 ? -12.139 29.987 -8.741 1.00 28.83 107 LYS A CA 1
ATOM 816 C C . LYS A 1 116 ? -12.920 30.794 -9.772 1.00 37.15 107 LYS A C 1
ATOM 817 O O . LYS A 1 116 ? -13.263 31.954 -9.524 1.00 35.51 107 LYS A O 1
ATOM 823 N N . LEU A 1 117 ? -13.163 30.201 -10.938 1.00 37.29 108 LEU A N 1
ATOM 824 C CA . LEU A 1 117 ? -14.020 30.777 -11.963 1.00 33.33 108 LEU A CA 1
ATOM 825 C C . LEU A 1 117 ? -15.139 29.798 -12.258 1.00 39.11 108 LEU A C 1
ATOM 826 O O . LEU A 1 117 ? -14.909 28.583 -12.340 1.00 42.35 108 LEU A O 1
ATOM 831 N N . GLU A 1 118 ? -16.342 30.318 -12.424 1.00 35.92 109 GLU A N 1
ATOM 832 C CA . GLU A 1 118 ? -17.500 29.495 -12.720 1.00 38.33 109 GLU A CA 1
ATOM 833 C C . GLU A 1 118 ? -18.105 29.887 -14.060 1.00 45.77 109 GLU A C 1
ATOM 834 O O . GLU A 1 118 ? -18.148 31.066 -14.419 1.00 47.05 109 GLU A O 1
ATOM 840 N N . ASP A 1 119 ? -18.561 28.889 -14.802 1.00 47.67 110 ASP A N 1
ATOM 841 C CA . ASP A 1 119 ? -19.296 29.081 -16.048 1.00 52.42 110 ASP A CA 1
ATOM 842 C C . ASP A 1 119 ? -20.624 28.355 -15.842 1.00 54.40 110 ASP A C 1
ATOM 843 O O . ASP A 1 119 ? -20.763 27.184 -16.194 1.00 51.21 110 ASP A O 1
ATOM 848 N N . LYS A 1 120 ? -21.591 29.060 -15.248 1.00 58.44 11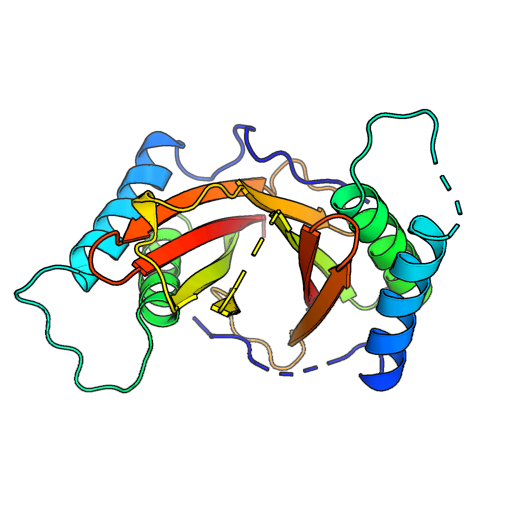1 LYS A N 1
ATOM 849 C CA . LYS A 1 120 ? -22.888 28.460 -14.947 1.00 61.26 111 LYS A CA 1
ATOM 850 C C . LYS A 1 120 ? -23.566 27.924 -16.203 1.00 61.19 111 LYS A C 1
ATOM 851 O O . LYS A 1 120 ? -24.213 26.871 -16.167 1.00 61.03 111 LYS A O 1
ATOM 857 N N . ASN A 1 121 ? -23.405 28.620 -17.330 1.00 63.62 112 ASN A N 1
ATOM 858 C CA . ASN A 1 121 ? -24.111 28.269 -18.555 1.00 62.16 112 ASN A CA 1
ATOM 859 C C . ASN A 1 121 ? -23.540 27.038 -19.241 1.00 64.78 112 ASN A C 1
ATOM 860 O O . ASN A 1 121 ? -24.259 26.387 -20.006 1.00 69.93 112 ASN A O 1
ATOM 865 N N . ASN A 1 122 ? -22.273 26.704 -19.008 1.00 60.47 113 ASN A N 1
ATOM 866 C CA . ASN A 1 122 ? -21.706 25.479 -19.557 1.00 57.95 113 ASN A CA 1
ATOM 867 C C . ASN A 1 122 ? -21.555 24.389 -18.503 1.00 55.72 113 ASN A C 1
ATOM 868 O O . ASN A 1 122 ? -20.945 23.352 -18.783 1.00 52.25 113 ASN A O 1
ATOM 873 N N . ASN A 1 123 ? -22.122 24.590 -17.310 1.00 54.67 114 ASN A N 1
ATOM 874 C CA . ASN A 1 123 ? -22.053 23.619 -16.218 1.00 56.74 114 ASN A CA 1
ATOM 875 C C . ASN A 1 123 ? -20.608 23.264 -15.900 1.00 54.91 114 ASN A C 1
ATOM 876 O O . ASN A 1 123 ? -20.230 22.094 -15.821 1.00 49.07 114 ASN A O 1
ATOM 881 N N . GLU A 1 124 ? -19.791 24.300 -15.733 1.00 52.00 115 GLU A N 1
ATOM 882 C CA . GLU A 1 124 ? -18.361 24.113 -15.566 1.00 49.60 115 GLU A CA 1
ATOM 883 C C . GLU A 1 124 ? -17.844 25.038 -14.484 1.00 45.99 115 GLU A C 1
ATOM 884 O O . GLU A 1 124 ? -18.304 26.172 -14.352 1.00 42.25 115 GLU A O 1
ATOM 890 N N . CYS A 1 125 ? -16.887 24.534 -13.719 1.00 38.77 116 CYS A N 1
ATOM 891 C CA . CYS A 1 125 ? -16.185 25.293 -12.707 1.00 34.01 116 CYS A CA 1
ATOM 892 C C . CYS A 1 125 ? -14.693 25.076 -12.924 1.00 33.19 116 CYS A C 1
ATOM 893 O O . CYS A 1 125 ? -14.259 23.969 -13.260 1.00 39.41 116 CYS A O 1
ATOM 896 N N . TYR A 1 126 ? -13.912 26.132 -12.769 1.00 31.41 117 TYR A N 1
ATOM 897 C CA . TYR A 1 126 ? -12.468 26.050 -12.901 1.00 30.29 117 TYR A CA 1
ATOM 898 C C . TYR A 1 126 ? -11.813 26.522 -11.613 1.00 31.31 117 TYR A C 1
ATOM 899 O O . TYR A 1 126 ? -12.224 27.523 -11.014 1.00 32.04 117 TYR A O 1
ATOM 908 N N . LEU A 1 127 ? -10.781 25.811 -11.203 1.00 28.79 118 LEU A N 1
ATOM 909 C CA . LEU A 1 127 ? -9.978 26.204 -10.054 1.00 28.56 118 LEU A CA 1
ATOM 910 C C . LEU A 1 127 ? -8.558 26.378 -10.563 1.00 23.49 118 LEU A C 1
ATOM 911 O O . LEU A 1 127 ? -7.923 25.403 -10.966 1.00 26.84 118 LEU A O 1
ATOM 916 N N . ILE A 1 128 ? -8.065 27.608 -10.578 1.00 25.03 119 ILE A N 1
ATOM 917 C CA . ILE A 1 128 ? -6.737 27.900 -11.103 1.00 25.57 119 ILE A CA 1
ATOM 918 C C . ILE A 1 128 ? -5.788 28.173 -9.945 1.00 26.38 119 ILE A C 1
ATOM 919 O O . ILE A 1 128 ? -6.133 28.884 -8.993 1.00 25.78 119 ILE A O 1
ATOM 924 N N . THR A 1 129 ? -4.584 27.615 -10.041 1.00 24.22 120 THR A N 1
ATOM 925 C CA . THR A 1 129 ? -3.526 27.840 -9.073 1.00 26.51 120 THR A CA 1
ATOM 926 C C . THR A 1 129 ? -2.302 28.352 -9.807 1.00 27.97 120 THR A C 1
ATOM 927 O O . THR A 1 129 ? -1.859 27.741 -10.787 1.00 26.17 120 THR A O 1
ATOM 931 N N . ILE A 1 130 ? -1.765 29.476 -9.343 1.00 27.02 121 ILE A N 1
ATOM 932 C CA . ILE A 1 130 ? -0.533 30.039 -9.874 1.00 27.00 121 ILE A CA 1
ATOM 933 C C . ILE A 1 130 ? 0.572 29.761 -8.877 1.00 26.85 121 ILE A C 1
ATOM 934 O O . ILE A 1 130 ? 0.412 30.031 -7.686 1.00 29.39 121 ILE A O 1
ATOM 939 N N . LEU A 1 131 ? 1.707 29.277 -9.363 1.00 24.89 122 LEU A N 1
ATOM 940 C CA . LEU A 1 131 ? 2.884 29.089 -8.533 1.00 30.79 122 LEU A CA 1
ATOM 941 C C . LEU A 1 131 ? 4.023 29.893 -9.138 1.00 32.72 122 LEU A C 1
ATOM 942 O O . LEU A 1 131 ? 4.297 29.795 -10.338 1.00 34.63 122 LEU A O 1
ATOM 947 N N . TRP A 1 132 ? 4.656 30.725 -8.329 1.00 31.88 123 TRP A N 1
ATOM 948 C CA . TRP A 1 132 ? 5.855 31.424 -8.766 1.00 35.53 123 TRP A CA 1
ATOM 949 C C . TRP A 1 132 ? 7.063 30.862 -8.024 1.00 34.50 123 TRP A C 1
ATOM 950 O O . TRP A 1 132 ? 7.018 30.675 -6.802 1.00 34.57 123 TRP A O 1
ATOM 961 N N . LEU A 1 133 ? 8.125 30.575 -8.767 1.00 32.15 124 LEU A N 1
ATOM 962 C CA . LEU A 1 133 ? 9.369 30.038 -8.227 1.00 39.94 124 LEU A CA 1
ATOM 963 C C . LEU A 1 133 ? 10.482 31.052 -8.464 1.00 43.69 124 LEU A C 1
ATOM 964 O O . LEU A 1 133 ? 10.815 31.350 -9.616 1.00 40.54 124 LEU A O 1
ATOM 969 N N . HIS A 1 134 ? 11.062 31.575 -7.387 1.00 47.48 125 HIS A N 1
ATOM 970 C CA . HIS A 1 134 ? 12.124 32.557 -7.556 1.00 52.52 125 HIS A CA 1
ATOM 971 C C . HIS A 1 134 ? 13.366 31.896 -8.138 1.00 50.11 125 HIS A C 1
ATOM 972 O O . HIS A 1 134 ? 13.769 30.807 -7.720 1.00 53.99 125 HIS A O 1
ATOM 979 N N . LYS A 1 135 ? 13.961 32.559 -9.120 1.00 47.41 126 LYS A N 1
ATOM 980 C CA . LYS A 1 135 ? 15.092 31.997 -9.838 1.00 54.68 126 LYS A CA 1
ATOM 981 C C . LYS A 1 135 ? 16.398 32.189 -9.089 1.00 55.68 126 LYS A C 1
ATOM 982 O O . LYS A 1 135 ? 16.504 33.087 -8.253 1.00 57.53 126 LYS A O 1
ATOM 989 N N . ILE B 1 14 ? 6.848 28.917 -23.075 1.00 46.91 5 ILE B N 1
ATOM 990 C CA . ILE B 1 14 ? 5.630 28.367 -22.470 1.00 47.53 5 ILE B CA 1
ATOM 991 C C . ILE B 1 14 ? 5.312 26.977 -23.001 1.00 45.22 5 ILE B C 1
ATOM 992 O O . ILE B 1 14 ? 5.256 26.771 -24.209 1.00 49.77 5 ILE B O 1
ATOM 997 N N . GLU B 1 15 ? 5.076 26.031 -22.094 1.00 44.16 6 GLU B N 1
ATOM 998 C CA . GLU B 1 15 ? 4.922 24.629 -22.458 1.00 43.96 6 GLU B CA 1
ATOM 999 C C . GLU B 1 15 ? 3.856 23.996 -21.574 1.00 45.44 6 GLU B C 1
ATOM 1000 O O . GLU B 1 15 ? 3.991 23.991 -20.343 1.00 36.50 6 GLU B O 1
ATOM 1006 N N . ILE B 1 16 ? 2.794 23.476 -22.200 1.00 42.69 7 ILE B N 1
ATOM 1007 C CA . ILE B 1 16 ? 1.848 22.614 -21.499 1.00 42.95 7 ILE B CA 1
ATOM 1008 C C . ILE B 1 16 ? 2.514 21.269 -21.235 1.00 46.58 7 ILE B C 1
ATOM 1009 O O . ILE B 1 16 ? 3.037 20.625 -22.155 1.00 50.25 7 ILE B O 1
ATOM 1014 N N . LYS B 1 17 ? 2.531 20.848 -19.976 1.00 39.91 8 LYS B N 1
ATOM 1015 C CA . LYS B 1 17 ? 3.215 19.620 -19.599 1.00 42.20 8 LYS B CA 1
ATOM 1016 C C . LYS B 1 17 ? 2.278 18.428 -19.760 1.00 42.56 8 LYS B C 1
ATOM 1017 O O . LYS B 1 17 ? 1.088 18.512 -19.447 1.00 39.07 8 LYS B O 1
ATOM 1023 N N . ASP B 1 18 ? 2.825 17.323 -20.261 1.00 50.13 9 ASP B N 1
ATOM 1024 C CA . ASP B 1 18 ? 2.044 16.136 -20.619 1.00 54.62 9 ASP B CA 1
ATOM 1025 C C . ASP B 1 18 ? 1.879 15.185 -19.442 1.00 54.64 9 ASP B C 1
ATOM 1026 O O . ASP B 1 18 ? 2.755 14.356 -19.183 1.00 55.06 9 ASP B O 1
ATOM 1031 N N . SER B 1 24 ? 10.830 10.545 -16.022 1.00 50.08 15 SER B N 1
ATOM 1032 C CA . SER B 1 24 ? 10.479 10.719 -14.625 1.00 51.06 15 SER B CA 1
ATOM 1033 C C . SER B 1 24 ? 11.614 10.259 -13.717 1.00 52.13 15 SER B C 1
ATOM 1034 O O . SER B 1 24 ? 12.534 9.586 -14.169 1.00 57.98 15 SER B O 1
ATOM 1037 N N . PRO B 1 25 ? 11.563 10.636 -12.438 1.00 50.13 16 PRO B N 1
ATOM 1038 C CA . PRO B 1 25 ? 12.493 10.033 -11.466 1.00 53.79 16 PRO B CA 1
ATOM 1039 C C . PRO B 1 25 ? 12.124 8.614 -11.066 1.00 56.83 16 PRO B C 1
ATOM 1040 O O . PRO B 1 25 ? 12.965 7.910 -10.493 1.00 61.52 16 PRO B O 1
ATOM 1044 N N . LEU B 1 26 ? 10.896 8.182 -11.338 1.00 51.64 17 LEU B N 1
ATOM 1045 C CA . LEU B 1 26 ? 10.367 6.899 -10.946 1.00 53.86 17 LEU B CA 1
ATOM 1046 C C . LEU B 1 26 ? 9.539 6.400 -12.115 1.00 55.01 17 LEU B C 1
ATOM 1047 O O . LEU B 1 26 ? 8.871 7.204 -12.781 1.00 50.09 17 LEU B O 1
ATOM 1052 N N . PRO B 1 27 ? 9.561 5.096 -12.388 1.00 55.22 18 PRO B N 1
ATOM 1053 C CA . PRO B 1 27 ? 8.619 4.543 -13.366 1.00 47.94 18 PRO B CA 1
ATOM 1054 C C . PRO B 1 27 ? 7.195 4.830 -12.930 1.00 45.57 18 PRO B C 1
ATOM 1055 O O . PRO B 1 27 ? 6.892 4.934 -11.739 1.00 47.38 18 PRO B O 1
ATOM 1059 N N . GLU B 1 28 ? 6.314 4.961 -13.914 1.00 44.27 19 GLU B N 1
ATOM 1060 C CA . GLU B 1 28 ? 4.948 5.355 -13.607 1.00 47.03 19 GLU B CA 1
ATOM 1061 C C . GLU B 1 28 ? 4.275 4.360 -12.664 1.00 48.44 19 GLU B C 1
ATOM 1062 O O . GLU B 1 28 ? 3.587 4.763 -11.714 1.00 41.28 19 GLU B O 1
ATOM 1068 N N . ARG B 1 29 ? 4.493 3.056 -12.882 1.00 47.97 20 ARG B N 1
ATOM 1069 C CA . ARG B 1 29 ? 3.871 2.051 -12.023 1.00 40.22 20 ARG B CA 1
ATOM 1070 C C . ARG B 1 29 ? 4.277 2.231 -10.561 1.00 37.47 20 ARG B C 1
ATOM 1071 O O . ARG B 1 29 ? 3.481 1.959 -9.656 1.00 40.60 20 ARG B O 1
ATOM 1079 N N . LYS B 1 30 ? 5.511 2.675 -10.306 1.00 34.06 21 LYS B N 1
ATOM 1080 C CA . LYS B 1 30 ? 5.906 2.957 -8.933 1.00 37.88 21 LYS B CA 1
ATOM 1081 C C . LYS B 1 30 ? 5.229 4.223 -8.416 1.00 45.29 21 LYS B C 1
ATOM 1082 O O . LYS B 1 30 ? 4.879 4.302 -7.231 1.00 43.99 21 LYS B O 1
ATOM 1088 N N . LEU B 1 31 ? 5.041 5.217 -9.290 1.00 42.55 22 LEU B N 1
ATOM 1089 C CA . LEU B 1 31 ? 4.333 6.435 -8.913 1.00 39.90 22 LEU B CA 1
ATOM 1090 C C . LEU B 1 31 ? 2.899 6.126 -8.493 1.00 37.34 22 LEU B C 1
ATOM 1091 O O . LEU B 1 31 ? 2.404 6.669 -7.501 1.00 34.86 22 LEU B O 1
ATOM 1096 N N . VAL B 1 32 ? 2.215 5.256 -9.238 1.00 35.29 23 VAL B N 1
ATOM 1097 C CA . VAL B 1 32 ? 0.887 4.805 -8.833 1.00 38.13 23 VAL B CA 1
ATOM 1098 C C . VAL B 1 32 ? 0.931 4.163 -7.446 1.00 42.45 23 VAL B C 1
ATOM 1099 O O . VAL B 1 32 ? 0.122 4.486 -6.563 1.00 38.79 23 VAL B O 1
ATOM 1103 N N . THR B 1 33 ? 1.872 3.239 -7.238 1.00 36.38 24 THR B N 1
ATOM 1104 C CA . THR B 1 33 ? 1.980 2.548 -5.956 1.00 39.33 24 THR B CA 1
ATOM 1105 C C . THR B 1 33 ? 2.277 3.536 -4.845 1.00 33.92 24 THR B C 1
ATOM 1106 O O . THR B 1 33 ? 1.627 3.526 -3.791 1.00 34.40 24 THR B O 1
ATOM 1110 N N . LEU B 1 34 ? 3.240 4.415 -5.095 1.00 37.03 25 LEU B N 1
ATOM 1111 C CA . LEU B 1 34 ? 3.590 5.469 -4.153 1.00 37.12 25 LEU B CA 1
ATOM 1112 C C . LEU B 1 34 ? 2.356 6.238 -3.675 1.00 37.71 25 LEU B C 1
ATOM 1113 O O . LEU B 1 34 ? 2.169 6.444 -2.469 1.00 36.35 25 LEU B O 1
ATOM 1118 N N . ILE B 1 35 ? 1.490 6.645 -4.606 1.00 32.85 26 ILE B N 1
ATOM 1119 C CA . ILE B 1 35 ? 0.349 7.499 -4.271 1.00 33.72 26 ILE B CA 1
ATOM 1120 C C . ILE B 1 35 ? -0.768 6.680 -3.646 1.00 33.76 26 ILE B C 1
ATOM 1121 O O . ILE B 1 35 ? -1.396 7.089 -2.657 1.00 30.72 26 ILE B O 1
ATOM 1126 N N . GLN B 1 36 ? -1.056 5.522 -4.243 1.00 32.07 27 GLN B N 1
ATOM 1127 C CA . GLN B 1 36 ? -2.163 4.692 -3.781 1.00 34.66 27 GLN B CA 1
ATOM 1128 C C . GLN B 1 36 ? -1.907 4.147 -2.381 1.00 32.63 27 GLN B C 1
ATOM 1129 O O . GLN B 1 36 ? -2.845 4.016 -1.584 1.00 34.61 27 GLN B O 1
ATOM 1135 N N . GLU B 1 37 ? -0.647 3.848 -2.047 1.00 30.96 28 GLU B N 1
ATOM 1136 C CA . GLU B 1 37 ? -0.355 3.356 -0.699 1.00 32.00 28 GLU B CA 1
ATOM 1137 C C . GLU B 1 37 ? -0.483 4.465 0.334 1.00 35.50 28 GLU B C 1
ATOM 1138 O O . GLU B 1 37 ? -1.070 4.261 1.405 1.00 33.16 28 GLU B O 1
ATOM 1144 N N . SER B 1 38 ? 0.085 5.638 0.044 1.00 36.52 29 SER B N 1
ATOM 1145 C CA . SER B 1 38 ? -0.110 6.789 0.922 1.00 34.42 29 SER B CA 1
ATOM 1146 C C . SER B 1 38 ? -1.592 7.013 1.195 1.00 30.56 29 SER B C 1
ATOM 1147 O O . SER B 1 38 ? -2.006 7.188 2.345 1.00 34.44 29 SER B O 1
ATOM 1150 N N . TYR B 1 39 ? -2.421 6.935 0.153 1.00 30.77 30 TYR B N 1
ATOM 1151 C CA . TYR B 1 39 ? -3.848 7.163 0.356 1.00 34.65 30 TYR B CA 1
ATOM 1152 C C . TYR B 1 39 ? -4.460 6.072 1.224 1.00 38.04 30 TYR B C 1
ATOM 1153 O O . TYR B 1 39 ? -5.039 6.359 2.276 1.00 38.20 30 TYR B O 1
ATOM 1162 N N . ASP B 1 40 ? -4.338 4.807 0.800 1.00 39.55 31 ASP B N 1
ATOM 1163 C CA . ASP B 1 40 ? -4.938 3.708 1.562 1.00 40.31 31 ASP B CA 1
ATOM 1164 C C . ASP B 1 40 ? -4.488 3.716 3.015 1.00 38.08 31 ASP B C 1
ATOM 1165 O O . ASP B 1 40 ? -5.279 3.404 3.907 1.00 41.87 31 ASP B O 1
ATOM 1170 N N . SER B 1 41 ? -3.237 4.098 3.277 1.00 38.90 32 SER B N 1
ATOM 1171 C CA . SER B 1 41 ? -2.737 4.168 4.647 1.00 38.89 32 SER B CA 1
ATOM 1172 C C . SER B 1 41 ? -3.410 5.250 5.491 1.00 47.38 32 SER B C 1
ATOM 1173 O O . SER B 1 41 ? -3.266 5.234 6.717 1.00 49.34 32 SER B O 1
ATOM 1176 N N . LEU B 1 42 ? -4.097 6.211 4.871 1.00 49.34 33 LEU B N 1
ATOM 1177 C CA . LEU B 1 42 ? -4.828 7.232 5.613 1.00 46.96 33 LEU B CA 1
ATOM 1178 C C . LEU B 1 42 ? -6.264 6.821 5.857 1.00 53.71 33 LEU B C 1
ATOM 1179 O O . LEU B 1 42 ? -6.786 7.019 6.957 1.00 64.87 33 LEU B O 1
ATOM 1184 N N . LYS B 1 43 ? -6.913 6.269 4.835 1.00 55.65 34 LYS B N 1
ATOM 1185 C CA . LYS B 1 43 ? -8.313 5.882 4.901 1.00 59.25 34 LYS B CA 1
ATOM 1186 C C . LYS B 1 43 ? -8.510 4.512 5.533 1.00 61.12 34 LYS B C 1
ATOM 1187 O O . LYS B 1 43 ? -9.611 3.958 5.455 1.00 58.40 34 LYS B O 1
ATOM 1193 N N . ASP B 1 44 ? -7.473 3.964 6.159 1.00 60.75 35 ASP B N 1
ATOM 1194 C CA . ASP B 1 44 ? -7.548 2.670 6.819 1.00 67.80 35 ASP B CA 1
ATOM 1195 C C . ASP B 1 44 ? -7.801 2.858 8.314 1.00 74.27 35 ASP B C 1
ATOM 1196 O O . ASP B 1 44 ? -7.685 3.967 8.841 1.00 72.28 35 ASP B O 1
ATOM 1201 N N . ASN B 1 49 ? -7.078 9.572 13.357 1.00 59.92 40 ASN B N 1
ATOM 1202 C CA . ASN B 1 49 ? -6.607 10.960 13.339 1.00 53.22 40 ASN B CA 1
ATOM 1203 C C . ASN B 1 49 ? -7.309 11.844 14.368 1.00 45.68 40 ASN B C 1
ATOM 1204 O O . ASN B 1 49 ? -8.517 12.079 14.294 1.00 49.68 40 ASN B O 1
ATOM 1209 N N . LEU B 1 50 ? -6.540 12.362 15.319 1.00 36.58 41 LEU B N 1
ATOM 1210 C CA . LEU B 1 50 ? -7.068 13.250 16.343 1.00 33.51 41 LEU B CA 1
ATOM 1211 C C . LEU B 1 50 ? -6.826 14.727 16.033 1.00 32.63 41 LEU B C 1
ATOM 1212 O O . LEU B 1 50 ? -7.148 15.581 16.863 1.00 30.35 41 LEU B O 1
ATOM 1217 N N . SER B 1 51 ? -6.233 15.041 14.883 1.00 32.63 42 SER B N 1
ATOM 1218 C CA . SER B 1 51 ? -6.096 16.403 14.383 1.00 34.50 42 SER B CA 1
ATOM 1219 C C . SER B 1 51 ? -7.269 16.720 13.465 1.00 32.36 42 SER B C 1
ATOM 1220 O O . SER B 1 51 ? -8.093 15.863 13.166 1.00 32.72 42 SER B O 1
ATOM 1223 N N . THR B 1 52 ? -7.341 17.972 13.016 1.00 30.38 43 THR B N 1
ATOM 1224 C CA . THR B 1 52 ? -8.273 18.336 11.959 1.00 30.16 43 THR B CA 1
ATOM 1225 C C . THR B 1 52 ? -7.585 18.434 10.595 1.00 30.84 43 THR B C 1
ATOM 1226 O O . THR B 1 52 ? -8.180 18.972 9.659 1.00 31.17 43 THR B O 1
ATOM 1230 N N . GLU B 1 53 ? -6.340 17.958 10.467 1.00 27.38 44 GLU B N 1
ATOM 1231 C CA . GLU B 1 53 ? -5.690 17.932 9.156 1.00 31.53 44 GLU B CA 1
ATOM 1232 C C . GLU B 1 53 ? -6.551 17.155 8.172 1.00 33.43 44 GLU B C 1
ATOM 1233 O O . GLU B 1 53 ? -7.094 16.104 8.503 1.00 34.46 44 GLU B O 1
ATOM 1239 N N . SER B 1 54 ? -6.677 17.674 6.960 1.00 29.86 45 SER B N 1
ATOM 1240 C CA . SER B 1 54 ? -7.499 17.022 5.955 1.00 30.94 45 SER B CA 1
ATOM 1241 C C . SER B 1 54 ? -6.768 15.838 5.331 1.00 26.99 45 SER B C 1
ATOM 1242 O O . SER B 1 54 ? -5.538 15.769 5.318 1.00 27.96 45 SER B O 1
ATOM 1245 N N . THR B 1 55 ? -7.551 14.926 4.753 1.00 30.66 46 THR B N 1
ATOM 1246 C CA . THR B 1 55 ? -6.972 13.853 3.948 1.00 31.08 46 THR B CA 1
ATOM 1247 C C . THR B 1 55 ? -6.010 14.393 2.891 1.00 29.55 46 THR B C 1
ATOM 1248 O O . THR B 1 55 ? -4.902 13.869 2.713 1.00 28.28 46 THR B O 1
ATOM 1252 N N . SER B 1 56 ? -6.408 15.452 2.188 1.00 29.31 47 SER B N 1
ATOM 1253 C CA . SER B 1 56 ? -5.578 15.957 1.100 1.00 26.12 47 SER B CA 1
ATOM 1254 C C . SER B 1 56 ? -4.241 16.479 1.608 1.00 28.03 47 SER B C 1
ATOM 1255 O O . SER B 1 56 ? -3.200 16.264 0.976 1.00 29.25 47 SER B O 1
ATOM 1258 N N . ASN B 1 57 ? -4.241 17.185 2.734 1.00 27.77 48 ASN B N 1
ATOM 1259 C CA . ASN B 1 57 ? -2.981 17.704 3.251 1.00 28.73 48 ASN B CA 1
ATOM 1260 C C . ASN B 1 57 ? -2.100 16.563 3.773 1.00 30.39 48 ASN B C 1
ATOM 1261 O O . ASN B 1 57 ? -0.888 16.542 3.538 1.00 33.54 48 ASN B O 1
ATOM 1266 N N . LEU B 1 58 ? -2.696 15.570 4.429 1.00 28.78 49 LEU B N 1
ATOM 1267 C CA . LEU B 1 58 ? -1.916 14.408 4.854 1.00 32.19 49 LEU B CA 1
ATOM 1268 C C . LEU B 1 58 ? -1.382 13.617 3.659 1.00 31.00 49 LEU B C 1
ATOM 1269 O O . LEU B 1 58 ? -0.252 13.113 3.681 1.00 33.72 49 LEU B O 1
ATOM 1274 N N . LEU B 1 59 ? -2.183 13.473 2.613 1.00 29.73 50 LEU B N 1
ATOM 1275 C CA . LEU B 1 59 ? -1.693 12.770 1.433 1.00 27.86 50 LEU B CA 1
ATOM 1276 C C . LEU B 1 59 ? -0.493 13.485 0.825 1.00 32.27 50 LEU B C 1
ATOM 1277 O O . LEU B 1 59 ? 0.516 12.852 0.497 1.00 34.60 50 LEU B O 1
ATOM 1282 N N . ILE B 1 60 ? -0.569 14.814 0.709 1.00 28.89 51 ILE B N 1
ATOM 1283 C CA . ILE B 1 60 ? 0.513 15.594 0.106 1.00 30.80 51 ILE B CA 1
ATOM 1284 C C . ILE B 1 60 ? 1.833 15.354 0.832 1.00 32.24 51 ILE B C 1
ATOM 1285 O O . ILE B 1 60 ? 2.887 15.194 0.204 1.00 31.10 51 ILE B O 1
ATOM 1290 N N . LYS B 1 61 ? 1.802 15.391 2.167 1.00 29.92 52 LYS B N 1
ATOM 1291 C CA . LYS B 1 61 ? 3.030 15.228 2.946 1.00 36.83 52 LYS B CA 1
ATOM 1292 C C . LYS B 1 61 ? 3.623 13.839 2.766 1.00 37.70 52 LYS B C 1
ATOM 1293 O O . LYS B 1 61 ? 4.832 13.698 2.545 1.00 40.41 52 LYS B O 1
ATOM 1299 N N . LEU B 1 62 ? 2.787 12.802 2.871 1.00 34.30 53 LEU B N 1
ATOM 1300 C CA . LEU B 1 62 ? 3.251 11.439 2.635 1.00 39.21 53 LEU B CA 1
ATOM 1301 C C . LEU B 1 62 ? 3.953 11.334 1.289 1.00 39.95 53 LEU B C 1
ATOM 1302 O O . LEU B 1 62 ? 5.100 10.878 1.205 1.00 40.41 53 LEU B O 1
ATOM 1307 N N . VAL B 1 63 ? 3.292 11.803 0.225 1.00 38.49 54 VAL B N 1
ATOM 1308 C CA . VAL B 1 63 ? 3.812 11.602 -1.130 1.00 37.15 54 VAL B CA 1
ATOM 1309 C C . VAL B 1 63 ? 5.151 12.314 -1.309 1.00 38.28 54 VAL B C 1
ATOM 1310 O O . VAL B 1 63 ? 6.065 11.788 -1.959 1.00 37.34 54 VAL B O 1
ATOM 1314 N N . LEU B 1 64 ? 5.296 13.508 -0.718 1.00 33.11 55 LEU B N 1
ATOM 1315 C CA . LEU B 1 64 ? 6.528 14.275 -0.886 1.00 36.44 55 LEU B CA 1
ATOM 1316 C C . LEU B 1 64 ? 7.688 13.649 -0.106 1.00 43.89 55 LEU B C 1
ATOM 1317 O O . LEU B 1 64 ? 8.814 13.582 -0.616 1.00 39.18 55 LEU B O 1
ATOM 1322 N N . GLU B 1 65 ? 7.433 13.189 1.125 1.00 41.69 56 GLU B N 1
ATOM 1323 C CA . GLU B 1 65 ? 8.422 12.405 1.867 1.00 49.76 56 GLU B CA 1
ATOM 1324 C C . GLU B 1 65 ? 8.978 11.281 1.006 1.00 44.81 56 GLU B C 1
ATOM 1325 O O . GLU B 1 65 ? 10.179 11.189 0.757 1.00 50.61 56 GLU B O 1
ATOM 1331 N N . LYS B 1 66 ? 8.093 10.440 0.506 1.00 37.80 57 LYS B N 1
ATOM 1332 C CA . LYS B 1 66 ? 8.520 9.239 -0.186 1.00 43.58 57 LYS B CA 1
ATOM 1333 C C . LYS B 1 66 ? 9.215 9.549 -1.507 1.00 46.95 57 LYS B C 1
ATOM 1334 O O . LYS B 1 66 ? 10.123 8.819 -1.912 1.00 49.08 57 LYS B O 1
ATOM 1340 N N . LEU B 1 67 ? 8.791 10.600 -2.215 1.00 47.41 58 LEU B N 1
ATOM 1341 C CA . LEU B 1 67 ? 9.515 10.969 -3.428 1.00 43.61 58 LEU B CA 1
ATOM 1342 C C . LEU B 1 67 ? 10.882 11.543 -3.083 1.00 43.96 58 LEU B C 1
ATOM 1343 O O . LEU B 1 67 ? 11.846 11.358 -3.834 1.00 43.31 58 LEU B O 1
ATOM 1348 N N . GLU B 1 68 ? 10.974 12.267 -1.965 1.00 44.43 59 GLU B N 1
ATOM 1349 C CA . GLU B 1 68 ? 12.257 12.826 -1.544 1.00 52.20 59 GLU B CA 1
ATOM 1350 C C . GLU B 1 68 ? 13.248 11.721 -1.225 1.00 53.63 59 GLU B C 1
ATOM 1351 O O . GLU B 1 68 ? 14.442 11.839 -1.531 1.00 56.90 59 GLU B O 1
ATOM 1357 N N . LYS B 1 69 ? 12.763 10.641 -0.601 1.00 50.02 60 LYS B N 1
ATOM 1358 C CA . LYS B 1 69 ? 13.615 9.510 -0.249 1.00 53.58 60 LYS B CA 1
ATOM 1359 C C . LYS B 1 69 ? 14.168 8.838 -1.488 1.00 57.90 60 LYS B C 1
ATOM 1360 O O . LYS B 1 69 ? 15.302 8.350 -1.483 1.00 63.70 60 LYS B O 1
ATOM 1366 N N . HIS B 1 70 ? 13.386 8.798 -2.560 1.00 58.40 61 HIS B N 1
ATOM 1367 C CA . HIS B 1 70 ? 13.827 8.084 -3.746 1.00 59.36 61 HIS B CA 1
ATOM 1368 C C . HIS B 1 70 ? 14.954 8.832 -4.445 1.00 64.01 61 HIS B C 1
ATOM 1369 O O . HIS B 1 70 ? 16.063 8.306 -4.593 1.00 67.25 61 HIS B O 1
ATOM 1376 N N . SER B 1 71 ? 14.702 10.070 -4.870 1.00 56.68 62 SER B N 1
ATOM 1377 C CA . SER B 1 71 ? 15.695 10.786 -5.659 1.00 56.96 62 SER B CA 1
ATOM 1378 C C . SER B 1 71 ? 15.811 12.239 -5.219 1.00 60.83 62 SER B C 1
ATOM 1379 O O . SER B 1 71 ? 14.809 12.958 -5.134 1.00 54.16 62 SER B O 1
ATOM 1382 N N . SER B 1 72 ? 17.045 12.663 -4.961 1.00 63.22 63 SER B N 1
ATOM 1383 C CA . SER B 1 72 ? 17.377 14.052 -4.691 1.00 56.19 63 SER B CA 1
ATOM 1384 C C . SER B 1 72 ? 17.656 14.836 -5.965 1.00 54.41 63 SER B C 1
ATOM 1385 O O . SER B 1 72 ? 17.897 16.048 -5.891 1.00 58.12 63 SER B O 1
ATOM 1388 N N . LEU B 1 73 ? 17.619 14.174 -7.126 1.00 53.72 64 LEU B N 1
ATOM 1389 C CA . LEU B 1 73 ? 17.926 14.805 -8.408 1.00 54.72 64 LEU B CA 1
ATOM 1390 C C . LEU B 1 73 ? 16.826 15.746 -8.883 1.00 54.62 64 LEU B C 1
ATOM 1391 O O . LEU B 1 73 ? 17.020 16.460 -9.874 1.00 52.98 64 LEU B O 1
ATOM 1396 N N . TYR B 1 74 ? 15.689 15.770 -8.197 1.00 55.10 65 TYR B N 1
ATOM 1397 C CA . TYR B 1 74 ? 14.554 16.579 -8.595 1.00 44.55 65 TYR B CA 1
ATOM 1398 C C . TYR B 1 74 ? 14.020 17.302 -7.378 1.00 44.68 65 TYR B C 1
ATOM 1399 O O . TYR B 1 74 ? 14.175 16.839 -6.246 1.00 47.95 65 TYR B O 1
ATOM 1408 N N . LYS B 1 75 ? 13.395 18.444 -7.625 1.00 43.94 66 LYS B N 1
ATOM 1409 C CA . LYS B 1 75 ? 12.473 19.034 -6.673 1.00 43.30 66 LYS B CA 1
ATOM 1410 C C . LYS B 1 75 ? 11.049 18.596 -7.023 1.00 40.00 66 LYS B C 1
ATOM 1411 O O . LYS B 1 75 ? 10.746 18.239 -8.164 1.00 40.52 66 LYS B O 1
ATOM 1417 N N . TYR B 1 76 ? 10.179 18.599 -6.019 1.00 34.60 67 TYR B N 1
ATOM 1418 C CA . TYR B 1 76 ? 8.851 18.024 -6.165 1.00 34.44 67 TYR B CA 1
ATOM 1419 C C . TYR B 1 76 ? 7.788 19.001 -5.690 1.00 37.77 67 TYR B C 1
ATOM 1420 O O . TYR B 1 76 ? 7.958 19.695 -4.678 1.00 34.81 67 TYR B O 1
ATOM 1429 N N . ILE B 1 77 ? 6.705 19.062 -6.462 1.00 35.61 68 ILE B N 1
ATOM 1430 C CA . ILE B 1 77 ? 5.467 19.731 -6.093 1.00 33.55 68 ILE B CA 1
ATOM 1431 C C . ILE B 1 77 ? 4.362 18.688 -6.165 1.00 30.61 68 ILE B C 1
ATOM 1432 O O . ILE B 1 77 ? 4.297 17.913 -7.127 1.00 27.99 68 ILE B O 1
ATOM 1437 N N . ALA B 1 78 ? 3.522 18.644 -5.131 1.00 29.24 69 ALA B N 1
ATOM 1438 C CA . ALA B 1 78 ? 2.349 17.772 -5.096 1.00 33.07 69 ALA B CA 1
ATOM 1439 C C . ALA B 1 78 ? 1.119 18.644 -4.880 1.00 32.78 69 ALA B C 1
ATOM 1440 O O . ALA B 1 78 ? 1.050 19.404 -3.909 1.00 27.99 69 ALA B O 1
ATOM 1442 N N . SER B 1 79 ? 0.152 18.530 -5.783 1.00 32.67 70 SER B N 1
ATOM 1443 C CA . SER B 1 79 ? -1.030 19.378 -5.769 1.00 29.38 70 SER B CA 1
ATOM 1444 C C . SER B 1 79 ? -2.251 18.478 -5.768 1.00 26.10 70 SER B C 1
ATOM 1445 O O . SER B 1 79 ? -2.307 17.524 -6.542 1.00 28.80 70 SER B O 1
ATOM 1448 N N . VAL B 1 80 ? -3.215 18.767 -4.894 1.00 27.92 71 VAL B N 1
ATOM 1449 C CA . VAL B 1 80 ? -4.373 17.904 -4.700 1.00 27.10 71 VAL B CA 1
ATOM 1450 C C . VAL B 1 80 ? -5.644 18.743 -4.769 1.00 28.19 71 VAL B C 1
ATOM 1451 O O . VAL B 1 80 ? -5.866 19.623 -3.928 1.00 29.46 71 VAL B O 1
ATOM 1455 N N . THR B 1 81 ? -6.491 18.445 -5.743 1.00 24.87 72 THR B N 1
ATOM 1456 C CA . THR B 1 81 ? -7.828 18.999 -5.781 1.00 27.96 72 THR B CA 1
ATOM 1457 C C . THR B 1 81 ? -8.778 18.024 -5.112 1.00 26.15 72 THR B C 1
ATOM 1458 O O . THR B 1 81 ? -8.785 16.832 -5.440 1.00 31.01 72 THR B O 1
ATOM 1462 N N . THR B 1 82 ? -9.587 18.540 -4.193 1.00 26.37 73 THR B N 1
ATOM 1463 C CA . THR B 1 82 ? -10.570 17.771 -3.446 1.00 28.70 73 THR B CA 1
ATOM 1464 C C . THR B 1 82 ? -11.963 18.183 -3.882 1.00 25.67 73 THR B C 1
ATOM 1465 O O . THR B 1 82 ? -12.304 19.367 -3.861 1.00 30.24 73 THR B O 1
ATOM 1469 N N . LEU B 1 83 ? -12.765 17.208 -4.273 1.00 32.48 74 LEU B N 1
ATOM 1470 C CA . LEU B 1 83 ? -14.152 17.437 -4.644 1.00 35.95 74 LEU B CA 1
ATOM 1471 C C . LEU B 1 83 ? -15.034 16.658 -3.678 1.00 40.78 74 LEU B C 1
ATOM 1472 O O . LEU B 1 83 ? -14.869 15.443 -3.531 1.00 40.70 74 LEU B O 1
ATOM 1477 N N . ASN B 1 84 ? -15.953 17.345 -3.003 1.00 43.85 75 ASN B N 1
ATOM 1478 C CA . ASN B 1 84 ? -16.941 16.615 -2.198 1.00 52.55 75 ASN B CA 1
ATOM 1479 C C . ASN B 1 84 ? -18.345 16.787 -2.774 1.00 49.02 75 ASN B C 1
ATOM 1480 O O . ASN B 1 84 ? -18.854 17.901 -2.810 1.00 51.82 75 ASN B O 1
ATOM 1485 N N . ALA B 1 93 ? -24.480 10.545 -9.744 1.00 96.06 84 ALA B N 1
ATOM 1486 C CA . ALA B 1 93 ? -24.145 11.830 -10.356 1.00 87.17 84 ALA B CA 1
ATOM 1487 C C . ALA B 1 93 ? -23.159 11.645 -11.505 1.00 80.28 84 ALA B C 1
ATOM 1488 O O . ALA B 1 93 ? -22.403 10.670 -11.534 1.00 81.99 84 ALA B O 1
ATOM 1490 N N . ASN B 1 94 ? -23.176 12.580 -12.454 1.00 72.67 85 ASN B N 1
ATOM 1491 C CA . ASN B 1 94 ? -22.260 12.565 -13.595 1.00 74.45 85 ASN B CA 1
ATOM 1492 C C . ASN B 1 94 ? -21.376 13.808 -13.517 1.00 72.69 85 ASN B C 1
ATOM 1493 O O . ASN B 1 94 ? -21.821 14.926 -13.794 1.00 71.15 85 ASN B O 1
ATOM 1498 N N . PHE B 1 95 ? -20.125 13.612 -13.126 1.00 66.72 86 PHE B N 1
ATOM 1499 C CA . PHE B 1 95 ? -19.135 14.674 -13.096 1.00 59.00 86 PHE B CA 1
ATOM 1500 C C . PHE B 1 95 ? -17.849 14.138 -13.697 1.00 63.63 86 PHE B C 1
ATOM 1501 O O . PHE B 1 95 ? -17.587 12.931 -13.659 1.00 60.30 86 PHE B O 1
ATOM 1509 N N . SER B 1 96 ? -17.048 15.039 -14.250 1.00 51.65 87 SER B N 1
ATOM 1510 C CA . SER B 1 96 ? -15.674 14.714 -14.578 1.00 47.55 87 SER B CA 1
ATOM 1511 C C . SER B 1 96 ? -14.764 15.787 -14.003 1.00 42.92 87 SER B C 1
ATOM 1512 O O . SER B 1 96 ? -15.110 16.971 -13.963 1.00 39.86 87 SER B O 1
ATOM 1515 N N . LEU B 1 97 ? -13.602 15.340 -13.542 1.00 41.38 88 LEU B N 1
ATOM 1516 C CA . LEU B 1 97 ? -12.586 16.182 -12.937 1.00 36.33 88 LEU B CA 1
ATOM 1517 C C . LEU B 1 97 ? -11.318 16.008 -13.751 1.00 31.07 88 LEU B C 1
ATOM 1518 O O . LEU B 1 97 ? -10.812 14.890 -13.850 1.00 29.46 88 LEU B O 1
ATOM 1523 N N . LYS B 1 98 ? -10.806 17.101 -14.328 1.00 29.32 89 LYS B N 1
ATOM 1524 C CA . LYS B 1 98 ? -9.582 17.072 -15.118 1.00 28.43 89 LYS B CA 1
ATOM 1525 C C . LYS B 1 98 ? -8.607 18.111 -14.592 1.00 27.22 89 LYS B C 1
ATOM 1526 O O . LYS B 1 98 ? -8.999 19.075 -13.923 1.00 26.54 89 LYS B O 1
ATOM 1532 N N . ASN B 1 99 ? -7.325 17.912 -14.914 1.00 22.94 90 ASN B N 1
ATOM 1533 C CA . ASN B 1 99 ? -6.312 18.908 -14.601 1.00 26.55 90 ASN B CA 1
ATOM 1534 C C . ASN B 1 99 ? -5.382 19.161 -15.775 1.00 26.55 90 ASN B C 1
ATOM 1535 O O . ASN B 1 99 ? -4.985 18.229 -16.477 1.00 25.99 90 ASN B O 1
ATOM 1540 N N . ASP B 1 100 ? -4.986 20.421 -15.939 1.00 23.50 91 ASP B N 1
ATOM 1541 C CA . ASP B 1 100 ? -3.958 20.784 -16.898 1.00 26.86 91 ASP B CA 1
ATOM 1542 C C . ASP B 1 100 ? -2.928 21.659 -16.212 1.00 25.48 91 ASP B C 1
ATOM 1543 O O . ASP B 1 100 ? -3.238 22.365 -15.259 1.00 25.97 91 ASP B O 1
ATOM 1548 N N . ILE B 1 101 ? -1.708 21.636 -16.733 1.00 26.42 92 ILE B N 1
ATOM 1549 C CA . ILE B 1 101 ? -0.594 22.319 -16.098 1.00 25.35 92 ILE B CA 1
ATOM 1550 C C . ILE B 1 101 ? 0.346 22.819 -17.181 1.00 29.60 92 ILE B C 1
ATOM 1551 O O . ILE B 1 101 ? 0.687 22.088 -18.114 1.00 31.30 92 ILE B O 1
ATOM 1556 N N . GLY B 1 102 ? 0.724 24.085 -17.077 1.00 25.98 93 GLY B N 1
ATOM 1557 C CA . GLY B 1 102 ? 1.704 24.654 -17.980 1.00 29.50 93 GLY B CA 1
ATOM 1558 C C . GLY B 1 102 ? 2.836 25.281 -17.196 1.00 26.86 93 GLY B C 1
ATOM 1559 O O . GLY B 1 102 ? 2.677 25.669 -16.039 1.00 26.04 93 GLY B O 1
ATOM 1560 N N . ALA B 1 103 ? 3.989 25.378 -17.851 1.00 27.77 94 ALA B N 1
ATOM 1561 C CA . ALA B 1 103 ? 5.171 25.977 -17.248 1.00 32.48 94 ALA B CA 1
ATOM 1562 C C . ALA B 1 103 ? 5.690 27.072 -18.169 1.00 34.86 94 ALA B C 1
ATOM 1563 O O . ALA B 1 103 ? 5.604 26.968 -19.397 1.00 36.70 94 ALA B O 1
ATOM 1565 N N . SER B 1 104 ? 6.224 28.128 -17.565 1.00 31.88 95 SER B N 1
ATOM 1566 C CA . SER B 1 104 ? 6.757 29.249 -18.329 1.00 37.65 95 SER B CA 1
ATOM 1567 C C . SER B 1 104 ? 8.097 28.942 -18.996 1.00 42.50 95 SER B C 1
ATOM 1568 O O . SER B 1 104 ? 8.635 29.800 -19.697 1.00 45.13 95 SER B O 1
ATOM 1571 N N . TRP B 1 105 ? 8.651 27.750 -18.799 1.00 42.19 96 TRP B N 1
ATOM 1572 C CA . TRP B 1 105 ? 9.898 27.350 -19.432 1.00 44.34 96 TRP B CA 1
ATOM 1573 C C . TRP B 1 105 ? 9.733 25.925 -19.951 1.00 51.26 96 TRP B C 1
ATOM 1574 O O . TRP B 1 105 ? 8.770 25.224 -19.620 1.00 49.31 96 TRP B O 1
ATOM 1585 N N . GLU B 1 106 ? 10.673 25.498 -20.781 1.00 53.29 97 GLU B N 1
ATOM 1586 C CA . GLU B 1 106 ? 10.613 24.175 -21.381 1.00 55.44 97 GLU B CA 1
ATOM 1587 C C . GLU B 1 106 ? 11.792 23.336 -20.915 1.00 54.28 97 GLU B C 1
ATOM 1588 O O . GLU B 1 106 ? 12.927 23.821 -20.846 1.00 54.68 97 GLU B O 1
ATOM 1594 N N . SER B 1 107 ? 11.509 22.083 -20.574 1.00 50.44 98 SER B N 1
ATOM 1595 C CA . SER B 1 107 ? 12.563 21.167 -20.158 1.00 48.22 98 SER B CA 1
ATOM 1596 C C . SER B 1 107 ? 12.022 19.758 -20.305 1.00 53.43 98 SER B C 1
ATOM 1597 O O . SER B 1 107 ? 11.012 19.412 -19.677 1.00 54.24 98 SER B O 1
ATOM 1600 N N . LYS B 1 108 ? 12.670 18.957 -21.153 1.00 55.44 99 LYS B N 1
ATOM 1601 C CA . LYS B 1 108 ? 12.225 17.585 -21.360 1.00 54.48 99 LYS B CA 1
ATOM 1602 C C . LYS B 1 108 ? 12.362 16.760 -20.089 1.00 52.06 99 LYS B C 1
ATOM 1603 O O . LYS B 1 108 ? 11.665 15.751 -19.937 1.00 52.83 99 LYS B O 1
ATOM 1609 N N . LYS B 1 109 ? 13.201 17.202 -19.149 1.00 51.41 100 LYS B N 1
ATOM 1610 C CA . LYS B 1 109 ? 13.413 16.512 -17.883 1.00 51.43 100 LYS B CA 1
ATOM 1611 C C . LYS B 1 109 ? 12.383 16.870 -16.810 1.00 52.60 100 LYS B C 1
ATOM 1612 O O . LYS B 1 109 ? 12.309 16.163 -15.800 1.00 50.43 100 LYS B O 1
ATOM 1618 N N . ASP B 1 110 ? 11.599 17.937 -16.984 1.00 45.38 101 ASP B N 1
ATOM 1619 C CA . ASP B 1 110 ? 10.478 18.211 -16.090 1.00 42.90 101 ASP B CA 1
ATOM 1620 C C . ASP B 1 110 ? 9.211 17.557 -16.630 1.00 39.82 101 ASP B C 1
ATOM 1621 O O . ASP B 1 110 ? 8.961 17.564 -17.837 1.00 43.02 101 ASP B O 1
ATOM 1626 N N . GLY B 1 111 ? 8.414 16.983 -15.731 1.00 38.81 102 GLY B N 1
ATOM 1627 C CA . GLY B 1 111 ? 7.217 16.280 -16.143 1.00 38.31 102 GLY B CA 1
ATOM 1628 C C . GLY B 1 111 ? 6.188 16.238 -15.034 1.00 36.89 102 GLY B C 1
ATOM 1629 O O . GLY B 1 111 ? 6.444 16.655 -13.902 1.00 35.11 102 GLY B O 1
ATOM 1630 N N . ILE B 1 112 ? 5.006 15.722 -15.370 1.00 37.14 103 ILE B N 1
ATOM 1631 C CA . ILE B 1 112 ? 3.905 15.634 -14.416 1.00 39.38 103 ILE B CA 1
ATOM 1632 C C . ILE B 1 112 ? 3.237 14.267 -14.522 1.00 36.68 103 ILE B C 1
ATOM 1633 O O . ILE B 1 112 ? 3.333 13.585 -15.545 1.00 38.15 103 ILE B O 1
ATOM 1638 N N . PHE B 1 113 ? 2.547 13.876 -13.447 1.00 34.21 104 PHE B N 1
ATOM 1639 C CA . PHE B 1 113 ? 1.716 12.674 -13.415 1.00 35.05 104 PHE B CA 1
ATOM 1640 C C . PHE B 1 113 ? 0.440 13.001 -12.657 1.00 33.37 104 PHE B C 1
ATOM 1641 O O . PHE B 1 113 ? 0.511 13.540 -11.548 1.00 29.68 104 PHE B O 1
ATOM 1649 N N . ASN B 1 114 ? -0.710 12.718 -13.277 1.00 25.72 105 ASN B N 1
ATOM 1650 C CA . ASN B 1 114 ? -2.026 12.855 -12.671 1.00 28.02 105 ASN B CA 1
ATOM 1651 C C . ASN B 1 114 ? -2.555 11.494 -12.242 1.00 33.05 105 ASN B C 1
ATOM 1652 O O . ASN B 1 114 ? -2.384 10.489 -12.947 1.00 29.65 105 ASN B O 1
ATOM 1657 N N . TYR B 1 115 ? -3.264 11.489 -11.118 1.00 32.12 106 TYR B N 1
ATOM 1658 C CA . TYR B 1 115 ? -3.848 10.276 -10.569 1.00 29.12 106 TYR B CA 1
ATOM 1659 C C . TYR B 1 115 ? -5.149 10.644 -9.873 1.00 30.24 106 TYR B C 1
ATOM 1660 O O . TYR B 1 115 ? -5.208 11.646 -9.154 1.00 28.75 106 TYR B O 1
ATOM 1669 N N . LYS B 1 116 ? -6.194 9.866 -10.112 1.00 28.55 107 LYS B N 1
ATOM 1670 C CA . LYS B 1 116 ? -7.496 10.136 -9.525 1.00 34.39 107 LYS B CA 1
ATOM 1671 C C . LYS B 1 116 ? -7.818 9.112 -8.443 1.00 36.41 107 LYS B C 1
ATOM 1672 O O . LYS B 1 116 ? -7.624 7.915 -8.644 1.00 37.45 107 LYS B O 1
ATOM 1678 N N . LEU B 1 117 ? -8.328 9.582 -7.299 1.00 38.74 108 LEU B N 1
ATOM 1679 C CA . LEU B 1 117 ? -8.724 8.711 -6.190 1.00 36.89 108 LEU B CA 1
ATOM 1680 C C . LEU B 1 117 ? -10.119 9.067 -5.700 1.00 39.11 108 LEU B C 1
ATOM 1681 O O . LEU B 1 117 ? -10.461 10.250 -5.579 1.00 38.96 108 LEU B O 1
ATOM 1686 N N . GLU B 1 118 ? -10.911 8.043 -5.378 1.00 46.51 109 GLU B N 1
ATOM 1687 C CA . GLU B 1 118 ? -12.296 8.227 -4.963 1.00 52.87 109 GLU B CA 1
ATOM 1688 C C . GLU B 1 118 ? -12.571 7.572 -3.613 1.00 56.28 109 GLU B C 1
ATOM 1689 O O . GLU B 1 118 ? -11.921 6.601 -3.214 1.00 52.82 109 GLU B O 1
ATOM 1695 N N . ASP B 1 119 ? -13.549 8.141 -2.909 1.00 57.25 110 ASP B N 1
ATOM 1696 C CA . ASP B 1 119 ? -14.002 7.688 -1.604 1.00 65.79 110 ASP B CA 1
ATOM 1697 C C . ASP B 1 119 ? -15.535 7.701 -1.670 1.00 71.87 110 ASP B C 1
ATOM 1698 O O . ASP B 1 119 ? -16.202 8.597 -1.147 1.00 75.50 110 ASP B O 1
ATOM 1703 N N . LYS B 1 120 ? -16.096 6.685 -2.337 1.00 75.41 111 LYS B N 1
ATOM 1704 C CA . LYS B 1 120 ? -17.523 6.656 -2.650 1.00 77.66 111 LYS B CA 1
ATOM 1705 C C . LYS B 1 120 ? -18.406 6.741 -1.415 1.00 77.53 111 LYS B C 1
ATOM 1706 O O . LYS B 1 120 ? -19.566 7.148 -1.534 1.00 80.20 111 LYS B O 1
ATOM 1712 N N . ASN B 1 121 ? -17.886 6.384 -0.244 1.00 79.31 112 ASN B N 1
ATOM 1713 C CA . ASN B 1 121 ? -18.678 6.386 0.980 1.00 83.62 112 ASN B CA 1
ATOM 1714 C C . ASN B 1 121 ? -18.663 7.729 1.700 1.00 82.92 112 ASN B C 1
ATOM 1715 O O . ASN B 1 121 ? -19.650 8.084 2.358 1.00 88.74 112 ASN B O 1
ATOM 1720 N N . ASN B 1 122 ? -17.570 8.485 1.600 1.00 80.17 113 ASN B N 1
ATOM 1721 C CA . ASN B 1 122 ? -17.523 9.845 2.120 1.00 79.61 113 ASN B CA 1
ATOM 1722 C C . ASN B 1 122 ? -17.813 10.884 1.043 1.00 75.99 113 ASN B C 1
ATOM 1723 O O . ASN B 1 122 ? -17.641 12.083 1.294 1.00 75.08 113 ASN B O 1
ATOM 1728 N N . ASN B 1 123 ? -18.245 10.447 -0.147 1.00 73.52 114 ASN B N 1
ATOM 1729 C CA . ASN B 1 123 ? -18.702 11.328 -1.226 1.00 75.48 114 ASN B CA 1
ATOM 1730 C C . ASN B 1 123 ? -17.595 12.235 -1.757 1.00 69.52 114 ASN B C 1
ATOM 1731 O O . ASN B 1 123 ? -17.865 13.374 -2.146 1.00 64.49 114 ASN B O 1
ATOM 1736 N N . GLU B 1 124 ? -16.350 11.758 -1.796 1.00 61.78 115 GLU B N 1
ATOM 1737 C CA . GLU B 1 124 ? -15.216 12.627 -2.070 1.00 57.83 115 GLU B CA 1
ATOM 1738 C C . GLU B 1 124 ? -14.315 12.050 -3.155 1.00 50.55 115 GLU B C 1
ATOM 1739 O O . GLU B 1 124 ? -14.056 10.846 -3.195 1.00 47.54 115 GLU B O 1
ATOM 1745 N N . CYS B 1 125 ? -13.836 12.933 -4.028 1.00 43.40 116 CYS B N 1
ATOM 1746 C CA . CYS B 1 125 ? -12.959 12.587 -5.135 1.00 39.19 116 CYS B CA 1
ATOM 1747 C C . CYS B 1 125 ? -11.677 13.404 -5.007 1.00 35.68 116 CYS B C 1
ATOM 1748 O O . CYS B 1 125 ? -11.729 14.584 -4.644 1.00 33.75 116 CYS B O 1
ATOM 1751 N N . TYR B 1 126 ? -10.529 12.784 -5.294 1.00 33.54 117 TYR B N 1
ATOM 1752 C CA . TYR B 1 126 ? -9.232 13.454 -5.195 1.00 34.75 117 TYR B CA 1
ATOM 1753 C C . TYR B 1 126 ? -8.484 13.358 -6.520 1.00 34.63 117 TYR B C 1
ATOM 1754 O O . TYR B 1 126 ? -8.285 12.261 -7.052 1.00 35.16 117 TYR B O 1
ATOM 1763 N N . LEU B 1 127 ? -8.043 14.495 -7.033 1.00 29.13 118 LEU B N 1
ATOM 1764 C CA . LEU B 1 127 ? -7.182 14.533 -8.206 1.00 27.82 118 LEU B CA 1
ATOM 1765 C C . LEU B 1 127 ? -5.826 15.045 -7.750 1.00 25.21 118 LEU B C 1
ATOM 1766 O O . LEU B 1 127 ? -5.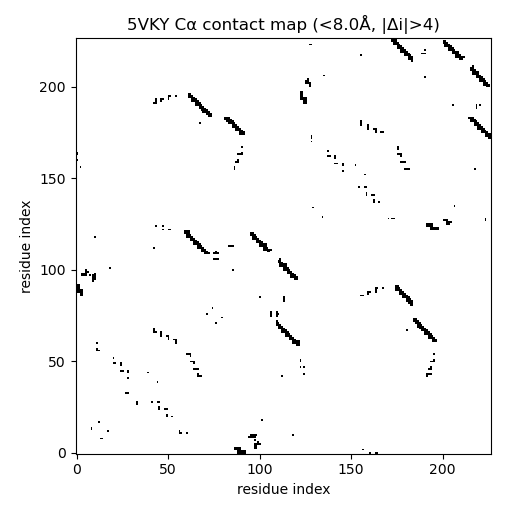702 16.207 -7.356 1.00 25.06 118 LEU B O 1
ATOM 1771 N N . ILE B 1 128 ? -4.819 14.190 -7.797 1.00 24.94 119 ILE B N 1
ATOM 1772 C CA . ILE B 1 128 ? -3.470 14.550 -7.380 1.00 24.34 119 ILE B CA 1
ATOM 1773 C C . ILE B 1 128 ? -2.607 14.663 -8.622 1.00 27.73 119 ILE B C 1
ATOM 1774 O O . ILE B 1 128 ? -2.719 13.852 -9.557 1.00 26.90 119 ILE B O 1
ATOM 1779 N N . THR B 1 129 ? -1.747 15.669 -8.629 1.00 24.32 120 THR B N 1
ATOM 1780 C CA . THR B 1 129 ? -0.803 15.915 -9.703 1.00 26.46 120 THR B CA 1
ATOM 1781 C C . THR B 1 129 ? 0.588 16.027 -9.100 1.00 31.33 120 THR B C 1
ATOM 1782 O O . THR B 1 129 ? 0.815 16.822 -8.173 1.00 27.01 120 THR B O 1
ATOM 1786 N N . ILE B 1 130 ? 1.510 15.223 -9.604 1.00 28.92 121 ILE B N 1
ATOM 1787 C CA . ILE B 1 130 ? 2.905 15.298 -9.193 1.00 31.92 121 ILE B CA 1
ATOM 1788 C C . ILE B 1 130 ? 3.663 16.033 -10.281 1.00 28.47 121 ILE B C 1
ATOM 1789 O O . ILE B 1 130 ? 3.536 15.705 -11.463 1.00 29.94 121 ILE B O 1
ATOM 1794 N N . LEU B 1 131 ? 4.452 17.015 -9.891 1.00 31.45 122 LEU B N 1
ATOM 1795 C CA . LEU B 1 131 ? 5.290 17.746 -10.825 1.00 34.14 122 LEU B CA 1
ATOM 1796 C C . LEU B 1 131 ? 6.721 17.623 -10.334 1.00 35.40 122 LEU B C 1
ATOM 1797 O O . LEU B 1 131 ? 7.001 17.920 -9.165 1.00 37.35 122 LEU B O 1
ATOM 1802 N N . TRP B 1 132 ? 7.617 17.150 -11.199 1.00 32.27 123 TRP B N 1
ATOM 1803 C CA . TRP B 1 132 ? 9.026 17.040 -10.843 1.00 36.90 123 TRP B CA 1
ATOM 1804 C C . TRP B 1 132 ? 9.861 18.018 -11.661 1.00 37.66 123 TRP B C 1
ATOM 1805 O O . TRP B 1 132 ? 9.689 18.136 -12.875 1.00 38.99 123 TRP B O 1
ATOM 1816 N N . LEU B 1 133 ? 10.763 18.717 -10.978 1.00 39.66 124 LEU B N 1
ATOM 1817 C CA . LEU B 1 133 ? 11.627 19.735 -11.569 1.00 42.24 124 LEU B CA 1
ATOM 1818 C C . LEU B 1 133 ? 13.071 19.243 -11.483 1.00 44.12 124 LEU B C 1
ATOM 1819 O O . LEU B 1 133 ? 13.649 19.171 -10.390 1.00 40.87 124 LEU B O 1
ATOM 1824 N N . HIS B 1 134 ? 13.643 18.887 -12.629 1.00 47.21 125 HIS B N 1
ATOM 1825 C CA . HIS B 1 134 ? 15.005 18.370 -12.656 1.00 51.48 125 HIS B CA 1
ATOM 1826 C C . HIS B 1 134 ? 15.999 19.460 -12.256 1.00 46.42 125 HIS B C 1
ATOM 1827 O O . HIS B 1 134 ? 15.968 20.570 -12.792 1.00 44.35 125 HIS B O 1
ATOM 1834 N N 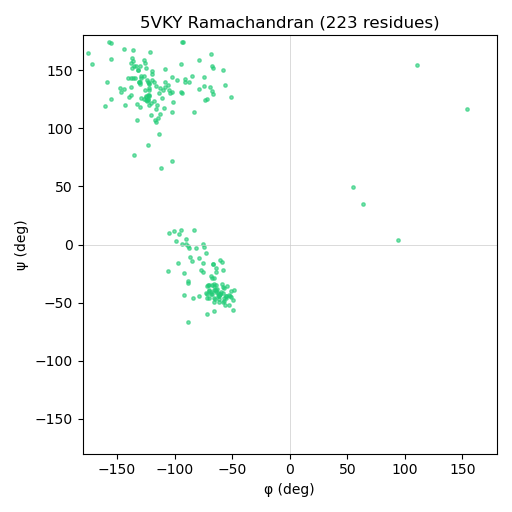. LYS B 1 135 ? 16.879 19.141 -11.313 1.00 49.28 126 LYS B N 1
ATOM 1835 C CA . LYS B 1 135 ? 17.899 20.083 -10.849 1.00 49.69 126 LYS B CA 1
ATOM 1836 C C . LYS B 1 135 ? 18.975 20.276 -11.918 1.00 51.49 126 LYS B C 1
ATOM 1837 O O . LYS B 1 135 ? 19.029 19.539 -12.901 1.00 51.73 126 LYS B O 1
#

Radius of gyration: 17.44 Å; Cα contacts (8 Å, |Δi|>4): 418; chains: 2; bounding box: 46×41×51 Å

Foldseek 3Di:
DDWFDQPDQQALDGVVVLVVQQVVQLCQVVPPPDDDPDPDDSQRSSQVSSQVVSCVSDVQWDKDKDKDKDADPDDQLVPDDDDDDDIDDDPDDDSNKHKHWDKDDDRPRRMIMIMMMIIGGD/DFWFPALDPVVVLCVQQVVQLCVVVVDDDPDDSVVSSQVSSLVVVVVRDPQWDKDKDKDKDQPDDDDDDIDDDPDDDPHKHKDWDKDDDVVSSMIMIMMMIIGGD

B-factor: mean 44.97, std 14.59, range [20.77, 99.11]

Sequence (227 aa):
IEIKDGRSDNSPLPERKLVTLIQESYDSLKDDNEINLSTESTSNLLIKLVLEKLEKHSSLYKYIASVTTLNIEGLNEENANFSLKNDIGASWESKKDGIFNYKLEDKNNNECYLITILWLHKIEIKDSPLPERKLVTLIQESYDSLKDNLSTESTSNLLIKLVLEKLEKHSSLYKYIASVTTLNANFSLKNDIGASWESKKDGIFNYKLEDKNNNECYLITILWLHK

Nearest PDB structures (foldseek):
  5vky-assembly1_A  TM=1.008E+00  e=1.009E-24  Saccharomyces cerevisiae JAY291
  5vky-assembly1_B  TM=1.000E+00  e=2.073E-17  Saccharomyces cerevisiae JAY291
  8glv-assembly1_MK  TM=7.614E-01  e=3.978E-06  Chlamydomonas reinhardtii
  8glv-assembly1_AR  TM=7.039E-01  e=1.067E-05  Chlamydomonas reinhardtii
  8fzh-assembly1_c  TM=4.795E-01  e=5.510E+00  Escherichia coli

Secondary structure (DSSP, 8-state):
-EE--TT----SS-HHHHHHHHHHHHHHHH-TT----S---HHHHHHHHHHHHHHHH-TTEEEEEEEEEEEEESS-GGG----EEEEEEESS--SS-EEEEEEEEEGGGTEEEEEEEEEEE-/-EE----S-HHHHHHHHHHHHHHH----S---HHHHHHHHHHHHHHHH-SSEEEEEEEEEE--EEEEEEEEEESS--TT-EEEEEEEEETTTTEEEEEEEEEEE-

Solvent-accessible surface area: 12333 Å² total; per-residue (Å²): 73,49,61,21,89,20,228,51,144,37,29,43,13,95,79,183,93,2,49,55,8,0,56,103,0,15,70,44,38,68,65,146,130,91,146,78,174,60,148,63,54,38,4,26,40,0,0,56,48,0,0,79,61,0,65,172,110,20,81,111,25,65,0,5,0,11,0,3,19,2,52,15,112,60,77,84,5,75,112,28,152,65,45,1,121,24,36,7,0,5,16,48,118,25,181,112,7,4,5,17,50,54,94,9,84,18,115,145,85,38,34,2,4,11,0,4,0,6,4,14,54,153,68,54,41,14,159,85,18,10,61,115,152,96,2,48,68,19,0,55,103,0,14,72,72,49,82,161,139,195,58,144,76,50,31,3,29,47,0,0,65,43,0,0,74,65,0,65,181,98,20,86,109,30,74,1,7,0,12,0,4,18,14,73,124,81,85,43,10,129,21,36,8,0,4,12,42,136,23,206,112,13,13,17,32,60,45,98,9,88,17,185,146,87,110,40,4,1,12,0,6,0,4,19,15,59,154